Protein AF-A0A8H7W8Q5-F1 (afdb_monomer_lite)

Secondary structure (DSSP, 8-state):
----EEE----SSS-EEEE-TTS-EEEE----------PPPPPP------PPP---------------SEEEEEEEEPTT-TT--EEEEEHHHHHTT------TTSTTTT-SEEEEEEE-TTS-EEEEEEEE--HHHHHHHHHHHTTT-TTS-TT-SSEEEETT-HHHHHHHHHHHHHHH-TTS-HHHHHHHHHHHHHHTSTTTTHHHHHHHHHHHHTTEEEGGGGGGTS-TT-EEEEEETTTTEEEEEEEEEEEEEEETTEEEEEEEEEEEEE-SS-EEEEEEEE-

Organism: NCBI:txid108018

InterPro domains:
  IPR054289 UncB-like, DUF7025 [PF22942] (213-281)

pLDDT: mean 80.1, std 22.36, range [25.56, 98.44]

Radius of gyration: 23.93 Å; chains: 1; bounding box: 72×49×70 Å

Sequence (287 aa):
MSTTEINASQVQSRTRTVHDTSGLAVTAIQYDTILGGALRKPPASDDHLLQSPSLDAPEHTPDQIHPLEIKNLIEIPRDRGYTGEVRVLSIEGYRKRRRGRDDPNEPFKDFPIVVRRVLDHLGHLQDIRLEVQSEALRNVLKEIAGLQQDEINLNGDPIVIRTPFMPLYFIRTALSTKAALVDTPDRTKQEILLLLEFINSKAGLQNTIKEHDEHVANGKVTFNLLWTIFSPREVICSFNREAAVEECYIVQKMEYVSEQGSPKLRLTVLAAYHDGHSFGIIKGLFD

Structure (mmCIF, N/CA/C/O backbone):
data_AF-A0A8H7W8Q5-F1
#
_entry.id   AF-A0A8H7W8Q5-F1
#
loop_
_atom_site.group_PDB
_atom_site.id
_atom_site.type_symbol
_atom_site.label_atom_id
_atom_site.label_alt_id
_atom_site.label_comp_id
_atom_site.label_asym_id
_atom_site.label_entity_id
_atom_site.label_seq_id
_atom_site.pdbx_PDB_ins_code
_atom_site.Cartn_x
_atom_site.Cartn_y
_atom_site.Cartn_z
_atom_site.occupancy
_atom_site.B_iso_or_equiv
_atom_site.auth_seq_id
_atom_site.auth_comp_id
_atom_site.auth_asym_id
_atom_site.auth_atom_id
_atom_site.pdbx_PDB_model_num
ATOM 1 N N . MET A 1 1 ? 21.859 -8.479 11.102 1.00 34.97 1 MET A N 1
ATOM 2 C CA . MET A 1 1 ? 21.547 -8.394 9.661 1.00 34.97 1 MET A CA 1
ATOM 3 C C . MET A 1 1 ? 22.543 -7.424 9.054 1.00 34.97 1 MET A C 1
ATOM 5 O O . MET A 1 1 ? 22.646 -6.319 9.564 1.00 34.97 1 MET A O 1
ATOM 9 N N . SER A 1 2 ? 23.354 -7.876 8.096 1.00 29.59 2 SER A N 1
ATOM 10 C CA . SER A 1 2 ? 24.343 -7.034 7.412 1.00 29.59 2 SER A CA 1
ATOM 11 C C . SER A 1 2 ? 23.612 -6.204 6.360 1.00 29.59 2 SER A C 1
ATOM 13 O O . SER A 1 2 ? 22.957 -6.782 5.495 1.00 29.59 2 SER A O 1
ATOM 15 N N . THR A 1 3 ? 23.651 -4.878 6.463 1.00 33.69 3 THR A N 1
ATOM 16 C CA . THR A 1 3 ? 23.032 -3.978 5.483 1.00 33.69 3 THR A CA 1
ATOM 17 C C . THR A 1 3 ? 23.983 -3.842 4.297 1.00 33.69 3 THR A C 1
ATOM 19 O O . THR A 1 3 ? 25.042 -3.235 4.427 1.00 33.69 3 THR A O 1
ATOM 22 N N . THR A 1 4 ? 23.642 -4.436 3.155 1.00 39.56 4 THR A N 1
ATOM 23 C CA . THR A 1 4 ? 24.390 -4.239 1.906 1.00 39.56 4 THR A CA 1
ATOM 24 C C . THR A 1 4 ? 23.996 -2.886 1.312 1.00 39.56 4 THR A C 1
ATOM 26 O O . THR A 1 4 ? 22.850 -2.704 0.901 1.00 39.56 4 THR A O 1
ATOM 29 N N . GLU A 1 5 ? 24.921 -1.922 1.305 1.00 33.03 5 GLU A N 1
ATOM 30 C CA . GLU A 1 5 ? 24.743 -0.646 0.602 1.00 33.03 5 GLU A CA 1
ATOM 31 C C . GLU A 1 5 ? 25.050 -0.829 -0.891 1.00 33.03 5 GLU A C 1
ATOM 33 O O . GLU A 1 5 ? 26.127 -1.304 -1.252 1.00 33.03 5 GLU A O 1
ATOM 38 N N . ILE A 1 6 ? 24.114 -0.431 -1.755 1.00 41.47 6 ILE A N 1
ATOM 39 C CA . ILE A 1 6 ? 24.297 -0.395 -3.210 1.00 41.47 6 ILE A CA 1
ATOM 40 C C . ILE A 1 6 ? 24.572 1.063 -3.610 1.00 41.47 6 ILE A C 1
ATOM 42 O O . ILE A 1 6 ? 23.857 1.977 -3.195 1.00 41.47 6 ILE A O 1
ATOM 46 N N . ASN A 1 7 ? 25.644 1.295 -4.371 1.00 32.12 7 ASN A N 1
ATOM 47 C CA . ASN A 1 7 ? 26.121 2.631 -4.733 1.00 32.12 7 ASN A CA 1
ATOM 48 C C . ASN A 1 7 ? 25.514 3.068 -6.078 1.00 32.12 7 ASN A C 1
ATOM 50 O O . ASN A 1 7 ? 25.873 2.507 -7.112 1.00 32.12 7 ASN A O 1
ATOM 54 N N . ALA A 1 8 ? 24.619 4.063 -6.085 1.00 36.59 8 ALA A N 1
ATOM 55 C CA . ALA A 1 8 ? 24.067 4.622 -7.318 1.00 36.59 8 ALA A CA 1
ATOM 56 C C . ALA A 1 8 ? 24.734 5.974 -7.621 1.00 36.59 8 ALA A C 1
ATOM 58 O O . ALA A 1 8 ? 24.358 7.020 -7.099 1.00 36.59 8 ALA A O 1
ATOM 59 N N . SER A 1 9 ? 25.751 5.977 -8.485 1.00 28.75 9 SER A N 1
ATOM 60 C CA . SER A 1 9 ? 26.329 7.227 -8.988 1.00 28.75 9 SER A CA 1
ATOM 61 C C . SER A 1 9 ? 26.363 7.261 -10.515 1.00 28.75 9 SER A C 1
ATOM 63 O O . SER A 1 9 ? 27.164 6.566 -11.126 1.00 28.75 9 SER A O 1
ATOM 65 N N . GLN A 1 10 ? 25.489 8.081 -11.120 1.00 25.56 10 GLN A N 1
ATOM 66 C CA . GLN A 1 10 ? 25.829 9.230 -11.985 1.00 25.56 10 GLN A CA 1
ATOM 67 C C . GLN A 1 10 ? 24.596 9.853 -12.704 1.00 25.56 10 GLN A C 1
ATOM 69 O O . GLN A 1 10 ? 23.707 9.152 -13.173 1.00 25.56 10 GLN A O 1
ATOM 74 N N . VAL A 1 11 ? 24.685 11.186 -12.880 1.00 27.36 11 VAL A N 1
ATOM 75 C CA . VAL A 1 11 ? 24.089 12.087 -13.904 1.00 27.36 11 VAL A CA 1
ATOM 76 C C . VAL A 1 11 ? 22.855 12.950 -13.548 1.00 27.36 11 VAL A C 1
ATOM 78 O O . VAL A 1 11 ? 21.831 12.508 -13.042 1.00 27.36 11 VAL A O 1
ATOM 81 N N . GLN A 1 12 ? 23.017 14.246 -13.859 1.00 27.47 12 GLN A N 1
ATOM 82 C CA . GLN A 1 12 ? 22.030 15.329 -13.890 1.00 27.47 12 GLN A CA 1
ATOM 83 C C . GLN A 1 12 ? 20.992 15.139 -15.016 1.00 27.47 12 GLN A C 1
ATOM 85 O O . GLN A 1 12 ? 21.349 14.807 -16.140 1.00 27.47 12 GLN A O 1
ATOM 90 N N . SER A 1 13 ? 19.738 15.513 -14.726 1.00 26.62 13 SER A N 1
ATOM 91 C CA . SER A 1 13 ? 18.492 15.400 -15.523 1.00 26.62 13 SER A CA 1
ATOM 92 C C . SER A 1 13 ? 17.743 14.062 -15.364 1.00 26.62 13 SER A C 1
ATOM 94 O O . SER A 1 13 ? 18.355 13.002 -15.345 1.00 26.62 13 SER A O 1
ATOM 96 N N . ARG A 1 14 ? 16.420 14.165 -15.119 1.00 37.66 14 ARG A N 1
ATOM 97 C CA . ARG A 1 14 ? 15.497 13.263 -14.374 1.00 37.66 14 ARG A CA 1
ATOM 98 C C . ARG A 1 14 ? 15.396 11.809 -14.883 1.00 37.66 14 ARG A C 1
ATOM 100 O O . ARG A 1 14 ? 14.332 11.332 -15.255 1.00 37.66 14 ARG A O 1
ATOM 107 N N . THR A 1 15 ? 16.502 11.095 -14.816 1.00 39.84 15 THR A N 1
ATOM 108 C CA . THR A 1 15 ? 16.652 9.696 -15.211 1.00 39.84 15 THR A CA 1
ATOM 109 C C . THR A 1 15 ? 17.439 9.044 -14.082 1.00 39.84 15 THR A C 1
ATOM 111 O O . THR A 1 15 ? 18.525 9.518 -13.751 1.00 39.84 15 THR A O 1
ATOM 114 N N . ARG A 1 16 ? 16.871 8.049 -13.391 1.00 51.84 16 ARG A N 1
ATOM 115 C CA . ARG A 1 16 ? 17.501 7.438 -12.209 1.00 51.84 16 ARG A CA 1
ATOM 116 C C . ARG A 1 16 ? 18.095 6.090 -12.582 1.00 51.84 16 ARG A C 1
ATOM 118 O O . ARG A 1 16 ? 17.367 5.112 -12.687 1.00 51.84 16 ARG A O 1
ATOM 125 N N . THR A 1 17 ? 19.410 6.037 -12.747 1.00 44.34 17 THR A N 1
ATOM 126 C CA . THR A 1 17 ? 20.152 4.793 -12.987 1.00 44.34 17 THR A CA 1
ATOM 127 C C . THR A 1 17 ? 20.596 4.185 -11.657 1.00 44.34 17 THR A C 1
ATOM 129 O O . THR A 1 17 ? 21.302 4.835 -10.884 1.00 44.34 17 THR A O 1
ATOM 132 N N . VAL A 1 18 ? 20.200 2.942 -11.381 1.00 48.84 18 VAL A N 1
ATOM 133 C CA . VAL A 1 18 ? 20.675 2.142 -10.243 1.00 48.84 18 VAL A CA 1
ATOM 134 C C . VAL A 1 18 ? 21.616 1.063 -10.774 1.00 48.84 18 VAL A C 1
ATOM 136 O O . VAL A 1 18 ? 21.278 0.327 -11.701 1.00 48.84 18 VAL A O 1
ATOM 139 N N . HIS A 1 19 ? 22.810 0.980 -10.192 1.00 41.34 19 HIS A N 1
ATOM 140 C CA . HIS A 1 19 ? 23.807 -0.038 -10.513 1.00 41.34 19 HIS A CA 1
ATOM 141 C C . HIS A 1 19 ? 23.812 -1.100 -9.419 1.00 41.34 19 HIS A C 1
ATOM 143 O O . HIS A 1 19 ? 24.078 -0.765 -8.268 1.00 41.34 19 HIS A O 1
ATOM 149 N N . ASP A 1 20 ? 23.557 -2.363 -9.757 1.00 41.91 20 ASP A N 1
ATOM 150 C CA . ASP A 1 20 ? 23.825 -3.471 -8.835 1.00 41.91 20 ASP A CA 1
ATOM 151 C C . ASP A 1 20 ? 25.295 -3.931 -8.941 1.00 41.91 20 ASP A C 1
ATOM 153 O O . ASP A 1 20 ? 25.977 -3.741 -9.952 1.00 41.91 20 ASP A O 1
ATOM 157 N N . THR A 1 21 ? 25.782 -4.563 -7.876 1.00 36.34 21 THR A N 1
ATOM 158 C CA . THR A 1 21 ? 27.081 -5.236 -7.741 1.00 36.34 21 THR A CA 1
ATOM 159 C C . THR A 1 21 ? 27.368 -6.287 -8.825 1.00 36.34 21 THR A C 1
ATOM 161 O O . THR A 1 21 ? 28.534 -6.600 -9.061 1.00 36.34 21 THR A O 1
ATOM 164 N N . SER A 1 22 ? 26.344 -6.778 -9.531 1.00 34.97 22 SER A N 1
ATOM 165 C CA . SER A 1 22 ? 26.452 -7.657 -10.707 1.00 34.97 22 SER A CA 1
ATOM 166 C C . SER A 1 22 ? 26.785 -6.930 -12.025 1.00 34.97 22 SER A C 1
ATOM 168 O O . SER A 1 22 ? 27.057 -7.575 -13.036 1.00 34.97 22 SER A O 1
ATOM 170 N N . GLY A 1 23 ? 26.796 -5.592 -12.043 1.00 34.28 23 GLY A N 1
ATOM 171 C CA . GLY A 1 23 ? 27.106 -4.790 -13.229 1.00 34.28 23 GLY A CA 1
ATOM 172 C C . GLY A 1 23 ? 25.931 -4.564 -14.188 1.00 34.28 23 GLY A C 1
ATOM 173 O O . GLY A 1 23 ? 26.126 -3.904 -15.213 1.00 34.28 23 GLY A O 1
ATOM 174 N N . LEU A 1 24 ? 24.728 -5.045 -13.862 1.00 36.06 24 LEU A N 1
ATOM 175 C CA . LEU A 1 24 ? 23.489 -4.665 -14.543 1.00 36.06 24 LEU A CA 1
ATOM 176 C C . LEU A 1 24 ? 23.048 -3.273 -14.064 1.00 36.06 24 LEU A C 1
ATOM 178 O O . LEU A 1 24 ? 22.987 -2.993 -12.865 1.00 36.06 24 LEU A O 1
ATOM 182 N N . ALA A 1 25 ? 22.800 -2.375 -15.018 1.00 42.34 25 ALA A N 1
ATOM 183 C CA . ALA A 1 25 ? 22.268 -1.043 -14.759 1.00 42.34 25 ALA A CA 1
ATOM 184 C C . ALA A 1 25 ? 20.775 -1.047 -15.099 1.00 42.34 25 ALA A C 1
ATOM 186 O O . ALA A 1 25 ? 20.402 -1.343 -16.237 1.00 42.34 25 ALA A O 1
ATOM 187 N N . VAL A 1 26 ? 19.931 -0.730 -14.120 1.00 44.44 26 VAL A N 1
ATOM 188 C CA . VAL A 1 26 ? 18.491 -0.541 -14.325 1.00 44.44 26 VAL A CA 1
ATOM 189 C C . VAL A 1 26 ? 18.198 0.940 -14.164 1.00 44.44 26 VAL A C 1
ATOM 191 O O . VAL A 1 26 ? 18.502 1.523 -13.122 1.00 44.44 26 VAL A O 1
ATOM 194 N N . THR A 1 27 ? 17.620 1.556 -15.190 1.00 42.53 27 THR A N 1
ATOM 195 C CA . THR A 1 27 ? 17.297 2.980 -15.189 1.00 42.53 27 THR A CA 1
ATOM 196 C C . THR A 1 27 ? 15.788 3.162 -15.105 1.00 42.53 27 THR A C 1
ATOM 198 O O . THR A 1 27 ? 15.055 2.881 -16.050 1.00 42.53 27 THR A O 1
ATOM 201 N N . ALA A 1 28 ? 15.303 3.657 -13.968 1.00 41.72 28 ALA A N 1
ATOM 202 C CA . ALA A 1 28 ? 13.924 4.107 -13.840 1.00 41.72 28 ALA A CA 1
ATOM 203 C C . ALA A 1 28 ? 13.802 5.513 -14.451 1.00 41.72 28 ALA A C 1
ATOM 205 O O . ALA A 1 28 ? 14.495 6.452 -14.035 1.00 41.72 28 ALA A O 1
ATOM 206 N N . ILE A 1 29 ? 12.936 5.659 -15.455 1.00 35.84 29 ILE A N 1
ATOM 207 C CA . ILE A 1 29 ? 12.618 6.949 -16.069 1.00 35.84 29 ILE A CA 1
ATOM 208 C C . ILE A 1 29 ? 11.263 7.393 -15.527 1.00 35.84 29 ILE A C 1
ATOM 210 O O . ILE A 1 29 ? 10.228 6.855 -15.907 1.00 35.84 29 ILE A O 1
ATOM 214 N N . GLN A 1 30 ? 11.269 8.390 -14.643 1.00 35.69 30 GLN A N 1
ATOM 215 C CA . GLN A 1 30 ? 10.035 8.966 -14.121 1.00 35.69 30 GLN A CA 1
ATOM 216 C C . GLN A 1 30 ? 9.457 9.931 -15.165 1.00 35.69 30 GLN A C 1
ATOM 218 O O . GLN A 1 30 ? 9.992 11.022 -15.379 1.00 35.69 30 GLN A O 1
ATOM 223 N N . TYR A 1 31 ? 8.363 9.542 -15.816 1.00 31.27 31 TYR A N 1
ATOM 224 C CA . TYR A 1 31 ? 7.605 10.441 -16.685 1.00 31.27 31 TYR A CA 1
ATOM 225 C C . TYR A 1 31 ? 6.689 11.333 -15.836 1.00 31.27 31 TYR A C 1
ATOM 227 O O . TYR A 1 31 ? 5.922 10.836 -15.012 1.00 31.27 31 TYR A O 1
ATOM 235 N N . ASP A 1 32 ? 6.724 12.651 -16.056 1.00 29.02 32 ASP A N 1
ATOM 236 C CA . ASP A 1 32 ? 5.645 13.528 -15.595 1.00 29.02 32 ASP A CA 1
ATOM 237 C C . ASP A 1 32 ? 4.393 13.165 -16.405 1.00 29.02 32 ASP A C 1
ATOM 239 O O . ASP A 1 32 ? 4.307 13.425 -17.608 1.00 29.02 32 ASP A O 1
ATOM 243 N N . THR A 1 33 ? 3.434 12.500 -15.764 1.00 30.77 33 THR A N 1
ATOM 244 C CA . THR A 1 33 ? 2.188 12.079 -16.400 1.00 30.77 33 THR A CA 1
ATOM 245 C C . THR A 1 33 ? 1.400 13.300 -16.886 1.00 30.77 33 THR A C 1
ATOM 247 O O . THR A 1 33 ? 0.729 13.973 -16.104 1.00 30.77 33 THR A O 1
ATOM 250 N N . ILE A 1 34 ? 1.416 13.568 -18.194 1.00 30.75 34 ILE A N 1
ATOM 251 C CA . ILE A 1 34 ? 0.477 14.493 -18.841 1.00 30.75 34 ILE A CA 1
ATOM 252 C C . ILE A 1 34 ? -0.868 13.761 -18.985 1.00 30.75 34 ILE A C 1
ATOM 254 O O . ILE A 1 34 ? -1.209 13.230 -20.041 1.00 30.75 34 ILE A O 1
ATOM 258 N N . LEU A 1 35 ? -1.644 13.690 -17.900 1.00 35.09 35 LEU A N 1
ATOM 259 C CA . LEU A 1 35 ? -3.048 13.267 -17.948 1.00 35.09 35 LEU A CA 1
ATOM 260 C C . LEU A 1 35 ? -3.889 14.423 -18.506 1.00 35.09 35 LEU A C 1
ATOM 262 O O . LEU A 1 35 ? -4.392 15.265 -17.769 1.00 35.09 35 LEU A O 1
ATOM 266 N N . GLY A 1 36 ? -4.011 14.473 -19.832 1.00 32.16 36 GLY A N 1
ATOM 267 C CA . GLY A 1 36 ? -4.776 15.493 -20.555 1.00 32.16 36 GLY A CA 1
ATOM 268 C C . GLY A 1 36 ? -5.473 14.949 -21.803 1.00 32.16 36 GLY A C 1
ATOM 269 O O . GLY A 1 36 ? -5.480 15.608 -22.836 1.00 32.16 36 GLY A O 1
ATOM 270 N N . GLY A 1 37 ? -6.016 13.731 -21.744 1.00 29.86 37 GLY A N 1
ATOM 271 C CA . GLY A 1 37 ? -6.814 13.143 -22.823 1.00 29.86 37 GLY A CA 1
ATOM 272 C C . GLY A 1 37 ? -8.304 13.215 -22.505 1.00 29.86 37 GLY A C 1
ATOM 273 O O . GLY A 1 37 ? -8.825 12.351 -21.806 1.00 29.86 37 GLY A O 1
ATOM 274 N N . ALA A 1 38 ? -8.994 14.242 -23.003 1.00 32.28 38 ALA A N 1
ATOM 275 C CA . ALA A 1 38 ? -10.441 14.381 -22.870 1.00 32.28 38 ALA A CA 1
ATOM 276 C C . ALA A 1 38 ? -11.171 13.214 -23.565 1.00 32.28 38 ALA A C 1
ATOM 278 O O . ALA A 1 38 ? -11.171 13.102 -24.793 1.00 32.28 38 ALA A O 1
ATOM 279 N N . LEU A 1 39 ? -11.814 12.352 -22.773 1.00 35.34 39 LEU A N 1
ATOM 280 C CA . LEU A 1 39 ? -12.736 11.329 -23.262 1.00 35.34 39 LEU A CA 1
ATOM 281 C C . LEU A 1 39 ? -13.942 12.010 -23.924 1.00 35.34 39 LEU A C 1
ATOM 283 O O . LEU A 1 39 ? -14.689 12.756 -23.288 1.00 35.34 39 LEU A O 1
ATOM 287 N N . ARG A 1 40 ? -14.121 11.767 -25.228 1.00 34.66 40 ARG A N 1
ATOM 288 C CA . ARG A 1 40 ? -15.279 12.240 -25.994 1.00 34.66 40 ARG A CA 1
ATOM 289 C C . ARG A 1 40 ? -16.558 11.609 -25.444 1.00 34.66 40 ARG A C 1
ATOM 291 O O . ARG A 1 40 ? -16.692 10.390 -25.397 1.00 34.66 40 ARG A O 1
ATOM 298 N N . LYS A 1 41 ? -17.499 12.475 -25.071 1.00 37.84 41 LYS A N 1
ATOM 299 C CA . LYS A 1 41 ? -18.858 12.138 -24.640 1.00 37.84 41 LYS A CA 1
ATOM 300 C C . LYS A 1 41 ? -19.603 11.429 -25.790 1.00 37.84 41 LYS A C 1
ATOM 302 O O . LYS A 1 41 ? -19.628 11.986 -26.891 1.00 37.84 41 LYS A O 1
ATOM 307 N N . PRO A 1 42 ? -20.189 10.238 -25.587 1.00 44.16 42 PRO A N 1
ATOM 308 C CA . PRO A 1 42 ? -21.040 9.615 -26.597 1.00 44.16 42 PRO A CA 1
ATOM 309 C C . PRO A 1 42 ? -22.364 10.393 -26.758 1.00 44.16 42 PRO A C 1
ATOM 311 O O . PRO A 1 42 ? -22.797 11.062 -25.813 1.00 44.16 42 PRO A O 1
ATOM 314 N N . PRO A 1 43 ? -22.991 10.346 -27.949 1.00 45.16 43 PRO A N 1
ATOM 315 C CA . PRO A 1 43 ? -24.238 11.051 -28.224 1.00 45.16 43 PRO A CA 1
ATOM 316 C C . PRO A 1 43 ? -25.415 10.444 -27.452 1.00 45.16 43 PRO A C 1
ATOM 318 O O . PRO A 1 43 ? -25.507 9.229 -27.273 1.00 45.16 43 PRO A O 1
ATOM 321 N N . ALA A 1 44 ? -26.303 11.330 -27.001 1.00 47.47 44 ALA A N 1
ATOM 322 C CA . ALA A 1 44 ? -27.549 10.996 -26.326 1.00 47.47 44 ALA A CA 1
ATOM 323 C C . ALA A 1 44 ? -28.444 10.142 -27.237 1.00 47.47 44 ALA A C 1
ATOM 325 O O . ALA A 1 44 ? -28.595 10.451 -28.419 1.00 47.47 44 ALA A O 1
ATOM 326 N N . SER A 1 45 ? -29.009 9.073 -26.679 1.00 51.38 45 SER A N 1
ATOM 327 C CA . SER A 1 45 ? -30.059 8.270 -27.309 1.00 51.38 45 SER A CA 1
ATOM 328 C C . SER A 1 45 ? -31.360 8.443 -26.530 1.00 51.38 45 SER A C 1
ATOM 330 O O . SER A 1 45 ? -31.345 8.540 -25.304 1.00 51.38 45 SER A O 1
ATOM 332 N N . ASP A 1 46 ? -32.433 8.551 -27.311 1.00 52.38 46 ASP A N 1
ATOM 333 C CA . ASP A 1 46 ? -33.768 9.027 -26.964 1.00 52.38 46 ASP A CA 1
ATOM 334 C C . ASP A 1 46 ? -34.571 8.146 -26.002 1.00 52.38 46 ASP A C 1
ATOM 336 O O . ASP A 1 46 ? -34.388 6.932 -25.883 1.00 52.38 46 ASP A O 1
ATOM 340 N N . ASP A 1 47 ? -35.519 8.843 -25.377 1.00 53.62 47 ASP A N 1
ATOM 341 C CA . ASP A 1 47 ? -36.519 8.423 -24.409 1.00 53.62 47 ASP A CA 1
ATOM 342 C C . ASP A 1 47 ? -37.373 7.222 -24.841 1.00 53.62 47 ASP A C 1
ATOM 344 O O . ASP A 1 47 ? -38.092 7.255 -25.841 1.00 53.62 47 ASP A O 1
ATOM 348 N N . HIS A 1 48 ? -37.426 6.212 -23.970 1.00 54.75 48 HIS A N 1
ATOM 349 C CA . HIS A 1 48 ? -38.537 5.268 -23.908 1.00 54.75 48 HIS A CA 1
ATOM 350 C C . HIS A 1 48 ? -39.199 5.319 -22.525 1.00 54.75 48 HIS A C 1
ATOM 352 O O . HIS A 1 48 ? -38.673 4.826 -21.529 1.00 54.75 48 HIS A O 1
ATOM 358 N N . LEU A 1 49 ? -40.396 5.913 -22.504 1.00 63.12 49 LEU A N 1
ATOM 359 C CA . LEU A 1 49 ? -41.381 5.871 -21.425 1.00 63.12 49 LEU A CA 1
ATOM 360 C C . LEU A 1 49 ? -41.777 4.421 -21.111 1.00 63.12 49 LEU A C 1
ATOM 362 O O . LEU A 1 49 ? -42.477 3.788 -21.903 1.00 63.12 49 LEU A O 1
ATOM 366 N N . LEU A 1 50 ? -41.399 3.924 -19.932 1.00 51.88 50 LEU A N 1
ATOM 367 C CA . LEU A 1 50 ? -42.009 2.743 -19.323 1.00 51.88 50 LEU A CA 1
ATOM 368 C C . LEU A 1 50 ? -42.358 3.002 -17.855 1.00 51.88 50 LEU A C 1
ATOM 370 O O . LEU A 1 50 ? -41.668 3.706 -17.125 1.00 51.88 50 LEU A O 1
ATOM 374 N N . GLN A 1 51 ? -43.514 2.452 -17.500 1.00 51.00 51 GLN A N 1
ATOM 375 C CA . GLN A 1 51 ? -44.331 2.715 -16.324 1.00 51.00 51 GLN A CA 1
ATOM 376 C C . GLN A 1 51 ? -43.674 2.282 -15.009 1.00 51.00 51 GLN A C 1
ATOM 378 O O . GLN A 1 51 ? -43.050 1.227 -14.918 1.00 51.00 51 GLN A O 1
ATOM 383 N N . SER A 1 52 ? -43.888 3.101 -13.982 1.00 51.56 52 SER A N 1
ATOM 384 C CA . SER A 1 52 ? -43.369 2.963 -12.623 1.00 51.56 52 SER A CA 1
ATOM 385 C C . SER A 1 52 ? -44.046 1.820 -11.847 1.00 51.56 52 SER A C 1
ATOM 387 O O . SER A 1 52 ? -45.264 1.867 -11.661 1.00 51.56 52 SER A O 1
ATOM 389 N N . PRO A 1 53 ? -43.299 0.847 -11.298 1.00 55.09 53 PRO A N 1
ATOM 390 C CA . PRO A 1 53 ? -43.756 0.079 -10.152 1.00 55.09 53 PRO A CA 1
ATOM 391 C C . PRO A 1 53 ? -43.485 0.883 -8.873 1.00 55.09 53 PRO A C 1
ATOM 393 O O . PRO A 1 53 ? -42.402 1.439 -8.691 1.00 55.09 53 PRO A O 1
ATOM 396 N N . SER A 1 54 ? -44.479 0.961 -7.991 1.00 59.47 54 SER A N 1
ATOM 397 C CA . SER A 1 54 ? -44.362 1.554 -6.659 1.00 59.47 54 SER A CA 1
ATOM 398 C C . SER A 1 54 ? -43.353 0.760 -5.821 1.00 59.47 54 SER A C 1
ATOM 400 O O . SER A 1 54 ? -43.698 -0.277 -5.257 1.00 59.47 54 SER A O 1
ATOM 402 N N . LEU A 1 55 ? -42.102 1.225 -5.783 1.00 59.66 55 LEU A N 1
ATOM 403 C CA . LEU A 1 55 ? -41.117 0.799 -4.797 1.00 59.66 55 LEU A CA 1
ATOM 404 C C . LEU A 1 55 ? -41.381 1.562 -3.501 1.00 59.66 55 LEU A C 1
ATOM 406 O O . LEU A 1 55 ? -41.270 2.789 -3.471 1.00 59.66 55 LEU A O 1
ATOM 410 N N . ASP A 1 56 ? -41.693 0.822 -2.442 1.00 63.09 56 ASP A N 1
ATOM 411 C CA . ASP A 1 56 ? -41.569 1.294 -1.070 1.00 63.09 56 ASP A CA 1
ATOM 412 C C . ASP A 1 56 ? -40.138 1.812 -0.882 1.00 63.09 56 ASP A C 1
ATOM 414 O O . ASP A 1 56 ? -39.168 1.049 -0.913 1.00 63.09 56 ASP A O 1
ATOM 418 N N . ALA A 1 57 ? -39.998 3.136 -0.796 1.00 57.00 57 ALA A N 1
ATOM 419 C CA . ALA A 1 57 ? -38.713 3.776 -0.586 1.00 57.00 57 ALA A CA 1
ATOM 420 C C . ALA A 1 57 ? -38.153 3.273 0.753 1.00 57.00 57 ALA A C 1
ATOM 422 O O . ALA A 1 57 ? -38.861 3.367 1.760 1.00 57.00 57 ALA A O 1
ATOM 423 N N . PRO A 1 58 ? -36.926 2.722 0.788 1.00 61.97 58 PRO A N 1
ATOM 424 C CA . PRO A 1 58 ? -36.329 2.282 2.037 1.00 61.97 58 PRO A CA 1
ATOM 425 C C . PRO A 1 58 ? -36.307 3.471 2.997 1.00 61.97 58 PRO A C 1
ATOM 427 O O . PRO A 1 58 ? -35.809 4.542 2.644 1.00 61.97 58 PRO A O 1
ATOM 430 N N . GLU A 1 59 ? -36.902 3.289 4.180 1.00 51.44 59 GLU A N 1
ATOM 431 C CA . GLU A 1 59 ? -36.858 4.264 5.267 1.00 51.44 59 GLU A CA 1
ATOM 432 C C . GLU A 1 59 ? -35.410 4.717 5.444 1.00 51.44 59 GLU A C 1
ATOM 434 O O . GLU A 1 59 ? -34.525 3.931 5.786 1.00 51.44 59 GLU A O 1
ATOM 439 N N . HIS A 1 60 ? -35.168 5.990 5.140 1.00 49.72 60 HIS A N 1
ATOM 440 C CA . HIS A 1 60 ? -33.870 6.620 5.275 1.00 49.72 60 HIS A CA 1
ATOM 441 C C . HIS A 1 60 ? -33.587 6.716 6.776 1.00 49.72 60 HIS A C 1
ATOM 443 O O . HIS A 1 60 ? -34.019 7.653 7.449 1.00 49.72 60 HIS A O 1
ATOM 449 N N . THR A 1 61 ? -32.948 5.685 7.331 1.00 58.38 61 THR A N 1
ATOM 450 C CA . THR A 1 61 ? -32.466 5.714 8.708 1.00 58.38 61 THR A CA 1
ATOM 451 C C . THR A 1 61 ? -31.569 6.939 8.851 1.00 58.38 61 THR A C 1
ATOM 453 O O . THR A 1 61 ? -30.658 7.091 8.035 1.00 58.38 61 THR A O 1
ATOM 456 N N . PRO A 1 62 ? -31.832 7.822 9.830 1.00 57.34 62 PRO A N 1
ATOM 457 C CA . PRO A 1 62 ? -31.080 9.058 9.998 1.00 57.34 62 PRO A CA 1
ATOM 458 C C . PRO A 1 62 ? -29.590 8.737 10.066 1.00 57.34 62 PRO A C 1
ATOM 460 O O . PRO A 1 62 ? -29.217 7.836 10.821 1.00 57.34 62 PRO A O 1
ATOM 463 N N . ASP A 1 63 ? -28.789 9.454 9.267 1.00 62.91 63 ASP A N 1
ATOM 464 C CA . ASP A 1 63 ? -27.335 9.312 9.152 1.00 62.91 63 ASP A CA 1
ATOM 465 C C . ASP A 1 63 ? -26.718 9.059 10.529 1.00 62.91 63 ASP A C 1
ATOM 467 O O . ASP A 1 63 ? -26.547 9.974 11.343 1.00 62.91 63 ASP A O 1
ATOM 471 N N . GLN A 1 64 ? -26.412 7.795 10.823 1.00 70.75 64 GLN A N 1
ATOM 472 C CA . GLN A 1 64 ? -25.669 7.468 12.024 1.00 70.75 64 GLN A CA 1
ATOM 473 C C . GLN A 1 64 ? -24.292 8.091 11.836 1.00 70.75 64 GLN A C 1
ATOM 475 O O . GLN A 1 64 ? -23.545 7.735 10.926 1.00 70.75 64 GLN A O 1
ATOM 480 N N . ILE A 1 65 ? -23.984 9.093 12.659 1.00 79.88 65 ILE A N 1
ATOM 481 C CA . ILE A 1 65 ? -22.712 9.803 12.589 1.00 79.88 65 ILE A CA 1
ATOM 482 C C . ILE A 1 65 ? -21.623 8.824 13.023 1.00 79.88 65 ILE A C 1
ATOM 484 O O . ILE A 1 65 ? -21.325 8.669 14.207 1.00 79.88 65 ILE A O 1
ATOM 488 N N . HIS A 1 66 ? -21.038 8.151 12.042 1.00 83.50 66 HIS A N 1
ATOM 489 C CA . HIS A 1 66 ? -19.925 7.247 12.245 1.00 83.50 66 HIS A CA 1
ATOM 490 C C . HIS A 1 66 ? -18.712 8.018 12.798 1.00 83.50 66 HIS A C 1
ATOM 492 O O . HIS A 1 66 ? -18.411 9.125 12.319 1.00 83.50 66 HIS A O 1
ATOM 498 N N . PRO A 1 67 ? -17.980 7.466 13.777 1.00 92.06 67 PRO A N 1
ATOM 499 C CA . PRO A 1 67 ? -16.803 8.112 14.346 1.00 92.06 67 PRO A CA 1
ATOM 500 C C . PRO A 1 67 ? -15.705 8.332 13.291 1.00 92.06 67 PRO A C 1
ATOM 502 O O . PRO A 1 67 ? -15.424 7.466 12.467 1.00 92.06 67 PRO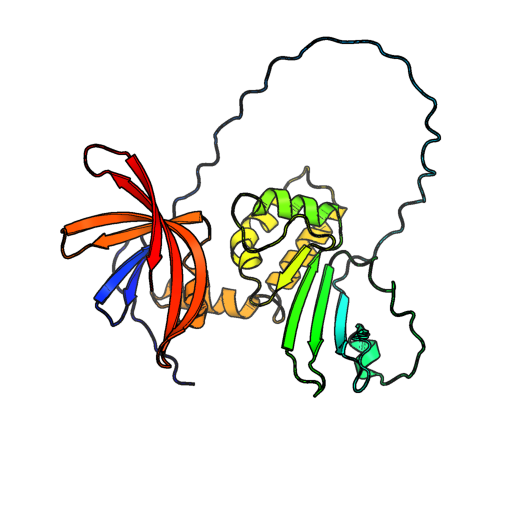 A O 1
ATOM 505 N N . LEU A 1 68 ? -15.064 9.503 13.325 1.00 94.25 68 LEU A N 1
ATOM 506 C CA . LEU A 1 68 ? -13.916 9.857 12.477 1.00 94.25 68 LEU A CA 1
ATOM 507 C C . LEU A 1 68 ? -12.608 9.527 13.192 1.00 94.25 68 LEU A C 1
ATOM 509 O O . LEU A 1 68 ? -11.841 10.413 13.560 1.00 94.25 68 LEU A O 1
ATOM 513 N N . GLU A 1 69 ? -12.364 8.242 13.418 1.00 95.69 69 GLU A N 1
ATOM 514 C CA . GLU A 1 69 ? -11.106 7.774 13.996 1.00 95.69 69 GLU A CA 1
ATOM 515 C C . GLU A 1 69 ? -10.657 6.455 13.367 1.00 95.69 69 GLU A C 1
ATOM 517 O O . GLU A 1 69 ? -11.458 5.692 12.822 1.00 95.69 69 GLU A O 1
ATOM 522 N N . ILE A 1 70 ? -9.357 6.175 13.470 1.00 95.94 70 ILE A N 1
ATOM 523 C CA . ILE A 1 70 ? -8.785 4.892 13.064 1.00 95.94 70 ILE A CA 1
ATOM 524 C C . ILE A 1 70 ? -8.845 3.930 14.237 1.00 95.94 70 ILE A C 1
ATOM 526 O O . ILE A 1 70 ? -8.180 4.126 15.264 1.00 95.94 70 ILE A O 1
ATOM 530 N N . LYS A 1 71 ? -9.577 2.830 14.068 1.00 95.62 71 LYS A N 1
ATOM 531 C CA . LYS A 1 71 ? -9.690 1.832 15.125 1.00 95.62 71 LYS A CA 1
ATOM 532 C C . LYS A 1 71 ? -8.565 0.815 15.053 1.00 95.62 71 LYS A C 1
ATOM 534 O O . LYS A 1 71 ? -8.344 0.176 14.033 1.00 95.62 71 LYS A O 1
ATOM 539 N N . ASN A 1 72 ? -7.860 0.624 16.163 1.00 95.06 72 ASN A N 1
ATOM 540 C CA . ASN A 1 72 ? -6.799 -0.370 16.252 1.00 95.06 72 ASN A CA 1
ATOM 541 C C . ASN A 1 72 ? -7.303 -1.652 16.921 1.00 95.06 72 ASN A C 1
ATOM 543 O O . ASN A 1 72 ? -7.730 -1.631 18.080 1.00 95.06 72 ASN A O 1
ATOM 547 N N . LEU A 1 73 ? -7.189 -2.768 16.206 1.00 94.06 73 LEU A N 1
ATOM 548 C CA . LEU A 1 73 ? -7.651 -4.083 16.627 1.00 94.06 73 LEU A CA 1
ATOM 549 C C . LEU A 1 73 ? -6.500 -5.085 16.733 1.00 94.06 73 LEU A C 1
ATOM 551 O O . LEU A 1 73 ? -5.467 -4.965 16.068 1.00 94.06 73 LEU A O 1
ATOM 555 N N . ILE A 1 74 ? -6.707 -6.088 17.576 1.00 92.94 74 ILE A N 1
ATOM 556 C CA . ILE A 1 74 ? -5.867 -7.269 17.727 1.00 92.94 74 ILE A CA 1
ATOM 557 C C . ILE A 1 74 ? -6.742 -8.484 17.446 1.00 92.94 74 ILE A C 1
ATOM 559 O O . ILE A 1 74 ? -7.791 -8.666 18.062 1.00 92.94 74 ILE A O 1
ATOM 563 N N . GLU A 1 75 ? -6.290 -9.300 16.509 1.00 93.06 75 GLU A N 1
ATOM 564 C CA . GLU A 1 75 ? -6.895 -10.560 16.125 1.00 93.06 75 GLU A CA 1
ATOM 565 C C . GLU A 1 75 ? -6.065 -11.705 16.707 1.00 93.06 75 GLU A C 1
ATOM 567 O O . GLU A 1 75 ? -4.857 -11.771 16.483 1.00 93.06 75 GLU A O 1
ATOM 572 N N . ILE A 1 76 ? -6.703 -12.575 17.489 1.00 91.44 76 ILE A N 1
ATOM 573 C CA . ILE A 1 76 ? -6.051 -13.686 18.186 1.00 91.44 76 ILE A CA 1
ATOM 574 C C . ILE A 1 76 ? -6.780 -14.980 17.818 1.00 91.44 76 ILE A C 1
ATOM 576 O O . ILE A 1 76 ? -7.982 -15.085 18.100 1.00 91.44 76 ILE A O 1
ATOM 580 N N . PRO A 1 77 ? -6.101 -15.976 17.229 1.00 89.12 77 PRO A N 1
ATOM 581 C CA . PRO A 1 77 ? -6.686 -17.291 17.021 1.00 89.12 77 PRO A CA 1
ATOM 582 C C . PRO A 1 77 ? -6.991 -17.918 18.383 1.00 89.12 77 PRO A C 1
ATOM 584 O O . PRO A 1 77 ? -6.176 -17.860 19.307 1.00 89.12 77 PRO A O 1
ATOM 587 N N . ARG A 1 78 ? -8.186 -18.494 18.552 1.00 84.31 78 ARG A N 1
ATOM 588 C CA . ARG A 1 78 ? -8.502 -19.209 19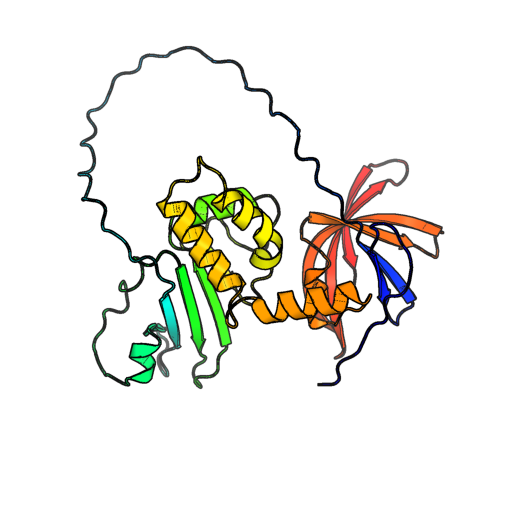.789 1.00 84.31 78 ARG A CA 1
ATOM 589 C C . ARG A 1 78 ? -7.690 -20.492 19.851 1.00 84.31 78 ARG A C 1
ATOM 591 O O . ARG A 1 78 ? -7.792 -21.367 18.996 1.00 84.31 78 ARG A O 1
ATOM 598 N N . ASP A 1 79 ? -6.903 -20.592 20.908 1.00 71.12 79 ASP A N 1
ATOM 599 C CA . ASP A 1 79 ? -6.029 -21.723 21.144 1.00 71.12 79 ASP A CA 1
ATOM 600 C C . ASP A 1 79 ? -6.864 -22.973 21.494 1.00 71.12 79 ASP A C 1
ATOM 602 O O . ASP A 1 79 ? -7.651 -22.950 22.444 1.00 71.12 79 ASP A O 1
ATOM 606 N N . ARG A 1 80 ? -6.632 -24.076 20.760 1.00 56.00 80 ARG A N 1
ATOM 607 C CA . ARG A 1 80 ? -7.020 -25.477 21.076 1.00 56.00 80 ARG A CA 1
ATOM 608 C C . ARG A 1 80 ? -8.368 -26.042 20.594 1.00 56.00 80 ARG A C 1
ATOM 610 O O . ARG A 1 80 ? -8.776 -27.090 21.093 1.00 56.00 80 ARG A O 1
ATOM 617 N N . GLY A 1 81 ? -9.025 -25.458 19.593 1.00 62.06 81 GLY A N 1
ATOM 618 C CA . GLY A 1 81 ? -10.181 -26.087 18.931 1.00 62.06 81 GLY A CA 1
ATOM 619 C C . GLY A 1 81 ? -10.009 -26.193 17.416 1.00 62.06 81 GLY A C 1
ATOM 620 O O . GLY A 1 81 ? -9.501 -25.269 16.793 1.00 62.06 81 GLY A O 1
ATOM 621 N N . TYR A 1 82 ? -10.499 -27.275 16.801 1.00 59.12 82 TYR A N 1
ATOM 622 C CA . TYR A 1 82 ? -10.599 -27.435 15.335 1.00 59.12 82 TYR A CA 1
ATOM 623 C C . TYR A 1 82 ? -11.506 -26.391 14.650 1.00 59.12 82 TYR A C 1
ATOM 625 O O . TYR A 1 82 ? -11.703 -26.443 13.441 1.00 59.12 82 TYR A O 1
ATOM 633 N N . THR A 1 83 ? -12.100 -25.464 15.403 1.00 73.31 83 THR A N 1
ATOM 634 C CA . THR A 1 83 ? -13.173 -24.591 14.924 1.00 73.31 83 THR A CA 1
ATOM 635 C C . THR A 1 83 ? -12.684 -23.357 14.168 1.00 73.31 83 THR A C 1
ATOM 637 O O . THR A 1 83 ? -13.508 -22.667 13.579 1.00 73.31 83 THR A O 1
ATOM 640 N N . GLY A 1 84 ? -11.376 -23.060 14.161 1.00 78.38 84 GLY A N 1
ATOM 641 C CA . GLY A 1 84 ? -10.842 -21.879 13.468 1.00 78.38 84 GLY A CA 1
ATOM 642 C C . GLY A 1 84 ? -11.392 -20.552 14.006 1.00 78.38 84 GLY A C 1
ATOM 643 O O . GLY A 1 84 ? -11.356 -19.543 13.310 1.00 78.38 84 GLY A O 1
ATOM 644 N N . GLU A 1 85 ? -11.934 -20.545 15.229 1.00 85.81 85 GLU A N 1
ATOM 645 C CA . GLU A 1 85 ? -12.532 -19.351 15.814 1.00 85.81 85 GLU A CA 1
ATOM 646 C C . GLU A 1 85 ? -11.475 -18.289 16.111 1.00 85.81 85 GLU A C 1
ATOM 648 O O . GLU A 1 85 ? -10.447 -18.537 16.747 1.00 85.81 85 GLU A O 1
ATOM 653 N N . VAL A 1 86 ? -11.786 -17.065 15.711 1.00 88.00 86 VAL A N 1
ATOM 654 C CA . VAL A 1 86 ? -10.925 -15.904 15.872 1.00 88.00 86 VAL A CA 1
ATOM 655 C C . VAL A 1 86 ? -11.551 -14.952 16.884 1.00 88.00 86 VAL A C 1
ATOM 657 O O . VAL A 1 86 ? -12.754 -14.697 16.864 1.00 88.00 86 VAL A O 1
ATOM 660 N N . ARG A 1 87 ? -10.739 -14.414 17.798 1.00 87.88 87 ARG A N 1
ATOM 661 C CA . ARG A 1 87 ? -11.158 -13.369 18.734 1.00 87.88 87 ARG A CA 1
ATOM 662 C C . ARG A 1 87 ? -10.576 -12.031 18.300 1.00 87.88 87 ARG A C 1
ATOM 664 O O . ARG A 1 87 ? -9.361 -11.876 18.252 1.00 87.88 87 ARG A O 1
ATOM 671 N N . VAL A 1 88 ? -11.447 -11.056 18.070 1.00 88.56 88 VAL A N 1
ATOM 672 C CA . VAL A 1 88 ? -11.063 -9.680 17.743 1.00 88.56 88 VAL A CA 1
ATOM 673 C C . VAL A 1 88 ? -11.274 -8.804 18.972 1.00 88.56 88 VAL A C 1
ATOM 675 O O . VAL A 1 88 ? -12.311 -8.878 19.625 1.00 88.56 88 VAL A O 1
ATOM 678 N N . LEU A 1 89 ? -10.275 -8.001 19.324 1.00 88.06 89 LEU A N 1
ATOM 679 C CA . LEU A 1 89 ? -10.303 -7.090 20.467 1.00 88.06 89 LEU A CA 1
ATOM 680 C C . LEU A 1 89 ? -9.792 -5.719 20.043 1.00 88.06 89 LEU A C 1
ATOM 682 O O . LEU A 1 89 ? -8.872 -5.632 19.235 1.00 88.06 89 LEU A O 1
ATOM 686 N N . SER A 1 90 ? -10.300 -4.644 20.643 1.00 88.12 90 SER A N 1
ATOM 687 C CA . SER A 1 90 ? -9.571 -3.375 20.591 1.00 88.12 90 SER A CA 1
ATOM 688 C C . SER A 1 90 ? -8.241 -3.497 21.340 1.00 88.12 90 SER A C 1
ATOM 690 O O . SER A 1 90 ? -8.106 -4.314 22.260 1.00 88.12 90 SER A O 1
ATOM 692 N N . ILE A 1 91 ? -7.254 -2.663 21.000 1.00 86.12 91 ILE A N 1
ATOM 693 C CA . ILE A 1 91 ? -5.989 -2.608 21.756 1.00 86.12 91 ILE A CA 1
ATOM 694 C C . ILE A 1 91 ? -6.246 -2.355 23.247 1.00 86.12 91 ILE A C 1
ATOM 696 O O . ILE A 1 91 ? -5.598 -2.963 24.105 1.00 86.12 91 ILE A O 1
ATOM 700 N N . GLU A 1 92 ? -7.196 -1.482 23.584 1.00 83.62 92 GLU A N 1
ATOM 701 C CA . GLU A 1 92 ? -7.539 -1.178 24.973 1.00 83.62 92 GLU A CA 1
ATOM 702 C C . GLU A 1 92 ? -8.146 -2.398 25.674 1.00 83.62 92 GLU A C 1
ATOM 704 O O . GLU A 1 92 ? -7.798 -2.683 26.824 1.00 83.62 92 GLU A O 1
ATOM 709 N N . GLY A 1 93 ? -9.025 -3.132 24.983 1.00 78.31 93 GLY A N 1
ATOM 710 C CA . GLY A 1 93 ? -9.635 -4.364 25.479 1.00 78.31 93 GLY A CA 1
ATOM 711 C C . GLY A 1 93 ? -8.593 -5.451 25.732 1.00 78.31 93 GLY A C 1
ATOM 712 O O . GLY A 1 93 ? -8.588 -6.068 26.800 1.00 78.31 93 GLY A O 1
ATOM 713 N N . TYR A 1 94 ? -7.644 -5.609 24.805 1.00 77.50 94 TYR A N 1
ATOM 714 C CA . TYR A 1 94 ? -6.515 -6.526 24.951 1.00 77.50 94 TYR A CA 1
ATOM 715 C C . TYR A 1 94 ? -5.651 -6.185 26.174 1.00 77.50 94 TYR A C 1
ATOM 717 O O . TYR A 1 94 ? -5.368 -7.053 27.002 1.00 77.50 94 TYR A O 1
ATOM 725 N N . ARG A 1 95 ? -5.299 -4.903 26.359 1.00 81.12 95 ARG A N 1
ATOM 726 C CA . ARG A 1 95 ? -4.492 -4.443 27.506 1.00 81.12 95 ARG A CA 1
ATOM 727 C C . ARG A 1 95 ? -5.191 -4.646 28.849 1.00 81.12 95 ARG A C 1
ATOM 729 O O . ARG A 1 95 ? -4.539 -4.993 29.830 1.00 81.12 95 ARG A O 1
ATOM 736 N N . LYS A 1 96 ? -6.510 -4.445 28.915 1.00 78.19 96 LYS A N 1
ATOM 737 C CA . LYS A 1 96 ? -7.271 -4.481 30.177 1.00 78.19 96 LYS A CA 1
ATOM 738 C C . LYS A 1 96 ? -7.562 -5.895 30.705 1.00 78.19 96 LYS A C 1
ATOM 740 O O . LYS A 1 96 ? -8.136 -5.996 31.786 1.00 78.19 96 LYS A O 1
ATOM 745 N N . ARG A 1 97 ? -7.198 -6.976 29.990 1.00 65.56 97 ARG A N 1
ATOM 746 C CA . ARG A 1 97 ? -7.456 -8.397 30.354 1.00 65.56 97 ARG A CA 1
ATOM 747 C C . ARG A 1 97 ? -8.895 -8.693 30.822 1.00 65.56 97 ARG A C 1
ATOM 749 O O . ARG A 1 97 ? -9.139 -9.704 31.484 1.00 65.56 97 ARG A O 1
ATOM 756 N N . ARG A 1 98 ? -9.871 -7.833 30.514 1.00 57.03 98 ARG A N 1
ATOM 757 C CA . ARG A 1 98 ? -11.244 -8.004 30.996 1.00 57.03 98 ARG A CA 1
ATOM 758 C C . ARG A 1 98 ? -11.901 -9.148 30.229 1.00 57.03 98 ARG A C 1
ATOM 760 O O . ARG A 1 98 ? -11.925 -9.164 29.002 1.00 57.03 98 ARG A O 1
ATOM 767 N N . ARG A 1 99 ? -12.458 -10.109 30.970 1.00 57.78 99 ARG A N 1
ATOM 768 C CA . ARG A 1 99 ? -13.323 -11.184 30.455 1.00 57.78 99 ARG A CA 1
ATOM 769 C C . ARG A 1 99 ? -14.744 -10.652 30.203 1.00 57.78 99 ARG A C 1
ATOM 771 O O . ARG A 1 99 ? -15.711 -11.218 30.694 1.00 57.78 99 ARG A O 1
ATOM 778 N N . GLY A 1 100 ? -14.850 -9.515 29.515 1.00 55.53 100 GLY A N 1
ATOM 779 C CA . GLY A 1 100 ? -16.126 -9.009 29.019 1.00 55.53 100 GLY A CA 1
ATOM 780 C C . GLY A 1 100 ? -16.554 -9.825 27.804 1.00 55.53 100 GLY A C 1
ATOM 781 O O . GLY A 1 100 ? -15.720 -10.163 26.962 1.00 55.53 100 GLY A O 1
ATOM 782 N N . ARG A 1 101 ? -17.834 -10.192 27.757 1.00 53.34 101 ARG A N 1
ATOM 783 C CA . ARG A 1 101 ? -18.477 -10.864 26.626 1.00 53.34 101 ARG A CA 1
ATOM 784 C C . ARG A 1 101 ? -18.827 -9.795 25.588 1.00 53.34 101 ARG A C 1
ATOM 786 O O . ARG A 1 101 ? -19.992 -9.464 25.430 1.00 53.34 101 ARG A O 1
ATOM 793 N N . ASP A 1 102 ? -17.806 -9.199 24.980 1.00 56.06 102 ASP A N 1
ATOM 794 C CA . ASP A 1 102 ? -18.014 -8.314 23.835 1.00 56.06 102 ASP A CA 1
ATOM 795 C C . ASP A 1 102 ? -18.506 -9.183 22.672 1.00 56.06 102 ASP A C 1
ATOM 797 O O . ASP A 1 102 ? -17.967 -10.274 22.444 1.00 56.06 102 ASP A O 1
ATOM 801 N N . ASP A 1 103 ? -19.568 -8.740 22.002 1.00 58.69 103 ASP A N 1
ATOM 802 C CA . ASP A 1 103 ? -20.118 -9.422 20.835 1.00 58.69 103 ASP A CA 1
ATOM 803 C C . ASP A 1 103 ? -19.027 -9.500 19.750 1.00 58.69 103 ASP A C 1
ATOM 805 O O . ASP A 1 103 ? -18.515 -8.460 19.324 1.00 58.69 103 ASP A O 1
ATOM 809 N N . PRO A 1 104 ? -18.595 -10.706 19.340 1.00 58.06 104 PRO A N 1
ATOM 810 C CA . PRO A 1 104 ? -17.498 -10.862 18.394 1.00 58.06 104 PRO A CA 1
ATOM 811 C C . PRO A 1 104 ? -17.826 -10.354 16.983 1.00 58.06 104 PRO A C 1
ATOM 813 O O . PRO A 1 104 ? -16.892 -10.179 16.201 1.00 58.06 104 PRO A O 1
ATOM 816 N N . ASN A 1 105 ? -19.101 -10.127 16.644 1.00 55.28 105 ASN A N 1
ATOM 817 C CA . ASN A 1 105 ? -19.512 -10.019 15.245 1.00 55.28 105 ASN A CA 1
ATOM 818 C C . ASN A 1 105 ? -19.701 -8.602 14.689 1.00 55.28 105 ASN A C 1
ATOM 820 O O . ASN A 1 105 ? -19.867 -8.484 13.476 1.00 55.28 105 ASN A O 1
ATOM 824 N N . GLU A 1 106 ? -19.638 -7.526 15.484 1.00 64.94 106 GLU A N 1
ATOM 825 C CA . GLU A 1 106 ? -20.032 -6.210 14.940 1.00 64.94 106 GLU A CA 1
ATOM 826 C C . GLU A 1 106 ? -19.465 -4.893 15.508 1.00 64.94 106 GLU A C 1
ATOM 828 O O . GLU A 1 106 ? -19.744 -3.859 14.903 1.00 64.94 106 GLU A O 1
ATOM 833 N N . PRO A 1 107 ? -18.621 -4.823 16.557 1.00 70.56 107 PRO A N 1
ATOM 834 C CA . PRO A 1 107 ? -18.368 -3.546 17.239 1.00 70.56 107 PRO A CA 1
ATOM 835 C C . PRO A 1 107 ? -17.496 -2.537 16.469 1.00 70.56 107 PRO A C 1
ATOM 837 O O . PRO A 1 107 ? -17.150 -1.494 17.024 1.00 70.56 107 PRO A O 1
ATOM 840 N N . PHE A 1 108 ? -17.088 -2.836 15.230 1.00 85.44 108 PHE A N 1
ATOM 841 C CA . PHE A 1 108 ? -16.131 -2.006 14.494 1.00 85.44 108 PHE A CA 1
ATOM 842 C C . PHE A 1 108 ? -16.524 -1.659 13.054 1.00 85.44 108 PHE A C 1
ATOM 844 O O . PHE A 1 108 ? -15.738 -0.985 12.388 1.00 85.44 108 PHE A O 1
ATOM 851 N N . LYS A 1 109 ? -17.715 -2.060 12.582 1.00 86.50 109 LYS A N 1
ATOM 852 C CA . LYS A 1 109 ? -18.189 -1.722 11.224 1.00 86.50 109 LYS A CA 1
ATOM 853 C C . LYS A 1 109 ? -18.366 -0.214 11.021 1.00 86.50 109 LYS A C 1
ATOM 855 O O . LYS A 1 109 ? -18.191 0.281 9.916 1.00 86.50 109 LYS A O 1
ATOM 860 N N . ASP A 1 110 ? -18.616 0.511 12.109 1.00 90.88 110 ASP A N 1
ATOM 861 C CA . ASP A 1 110 ? -18.849 1.955 12.090 1.00 90.88 110 ASP A CA 1
ATOM 862 C C . ASP A 1 110 ? -17.582 2.794 11.884 1.00 90.88 110 ASP A C 1
ATOM 864 O O . ASP A 1 110 ? -17.673 4.004 11.701 1.00 90.88 110 ASP A O 1
ATOM 868 N N . PHE A 1 111 ? -16.385 2.204 11.947 1.00 94.94 111 PHE A N 1
ATOM 869 C CA . PHE A 1 111 ? -15.148 2.961 11.750 1.00 94.94 111 PHE A CA 1
ATOM 870 C C . PHE A 1 111 ? -14.772 2.983 10.268 1.00 94.94 111 PHE A C 1
ATOM 872 O O . PHE A 1 111 ? -14.658 1.917 9.664 1.00 94.94 111 PHE A O 1
ATOM 879 N N . PRO A 1 112 ? -14.465 4.148 9.671 1.00 96.12 112 PRO A N 1
ATOM 880 C CA . PRO A 1 112 ? -14.108 4.215 8.254 1.00 96.12 112 PRO A CA 1
ATOM 881 C C . PRO A 1 112 ? -12.832 3.421 7.941 1.00 96.12 112 PRO A C 1
ATOM 883 O O . PRO A 1 112 ? -12.696 2.882 6.839 1.00 96.12 112 PRO A O 1
ATOM 886 N N . ILE A 1 113 ? -11.912 3.333 8.912 1.00 97.38 113 ILE A N 1
ATOM 887 C CA . ILE A 1 113 ? -10.613 2.670 8.793 1.00 97.38 113 ILE A CA 1
ATOM 888 C C . ILE A 1 113 ? -10.320 1.860 10.062 1.00 97.38 113 ILE A C 1
ATOM 890 O O . ILE A 1 113 ? -10.423 2.362 11.186 1.00 97.38 113 ILE A O 1
ATOM 894 N N . VAL A 1 114 ? -9.873 0.621 9.874 1.00 96.75 114 VAL A N 1
ATOM 895 C CA . VAL A 1 114 ? -9.421 -0.285 10.933 1.00 96.75 114 VAL A CA 1
ATOM 896 C C . VAL A 1 114 ? -7.988 -0.735 10.656 1.00 96.75 114 VAL A C 1
ATOM 898 O O . VAL A 1 114 ? -7.650 -1.145 9.553 1.00 96.75 114 VAL A O 1
ATOM 901 N N . VAL A 1 115 ? -7.131 -0.707 11.676 1.00 97.19 115 VAL A N 1
ATOM 902 C CA . VAL A 1 115 ? -5.792 -1.311 11.646 1.00 97.19 115 VAL A CA 1
ATOM 903 C C . VAL A 1 115 ? -5.815 -2.565 12.502 1.00 97.19 115 VAL A C 1
ATOM 905 O O . VAL A 1 115 ? -5.886 -2.490 13.731 1.00 97.19 115 VAL A O 1
ATOM 908 N N . ARG A 1 116 ? -5.720 -3.725 11.864 1.00 96.25 116 ARG A N 1
ATOM 909 C CA . ARG A 1 116 ? -5.801 -5.031 12.508 1.00 96.25 116 ARG A CA 1
ATOM 910 C C . ARG A 1 116 ? -4.427 -5.682 12.604 1.00 96.25 116 ARG A C 1
ATOM 912 O O . ARG A 1 116 ? -3.752 -5.877 11.599 1.00 96.25 116 ARG A O 1
ATOM 919 N N . ARG A 1 117 ? -4.021 -6.047 13.820 1.00 96.88 117 ARG A N 1
ATOM 920 C CA . ARG A 1 117 ? -2.798 -6.814 14.102 1.00 96.88 117 ARG A CA 1
ATOM 921 C C . ARG A 1 117 ? -3.171 -8.266 14.346 1.00 96.88 117 ARG A C 1
ATOM 923 O O . ARG A 1 117 ? -3.871 -8.546 15.314 1.00 96.88 117 ARG A O 1
ATOM 930 N N . VAL A 1 118 ? -2.722 -9.165 13.484 1.00 95.56 118 VAL A N 1
ATOM 931 C CA . VAL A 1 118 ? -2.997 -10.599 13.592 1.00 95.56 118 VAL A CA 1
ATOM 932 C C . VAL A 1 118 ? -1.862 -11.250 14.359 1.00 95.56 118 VAL A C 1
ATOM 934 O O . VAL A 1 118 ? -0.701 -11.131 13.963 1.00 95.56 118 VAL A O 1
ATOM 937 N N . LEU A 1 119 ? -2.193 -11.896 15.470 1.00 95.19 119 LEU A N 1
ATOM 938 C CA . LEU A 1 119 ? -1.250 -12.674 16.261 1.00 95.19 119 LEU A CA 1
ATOM 939 C C . LEU A 1 119 ? -1.357 -14.157 15.894 1.00 95.19 119 LEU A C 1
ATOM 941 O O . LEU A 1 119 ? -2.428 -14.625 15.521 1.00 95.19 119 LEU A O 1
ATOM 945 N N . ASP A 1 120 ? -0.266 -14.903 16.022 1.00 93.69 120 ASP A N 1
ATOM 946 C CA . ASP A 1 120 ? -0.300 -16.362 15.984 1.00 93.69 120 ASP A CA 1
ATOM 947 C C . ASP A 1 120 ? -0.807 -16.943 17.325 1.00 93.69 120 ASP A C 1
ATOM 949 O O . ASP A 1 120 ? -1.131 -16.223 18.274 1.00 93.69 120 ASP A O 1
ATOM 953 N N . HIS A 1 121 ? -0.883 -18.272 17.414 1.00 89.94 121 HIS A N 1
ATOM 954 C CA . HIS A 1 121 ? -1.297 -18.986 18.629 1.00 89.94 121 HIS A CA 1
ATOM 955 C C . HIS A 1 121 ? -0.322 -18.807 19.809 1.00 89.94 121 HIS A C 1
ATOM 957 O O . HIS A 1 121 ? -0.709 -18.970 20.963 1.00 89.94 121 HIS A O 1
ATOM 963 N N . LEU A 1 122 ? 0.932 -18.430 19.540 1.00 91.12 122 LEU A N 1
ATOM 964 C CA . LEU A 1 122 ? 1.942 -18.114 20.553 1.00 91.12 122 LEU A CA 1
ATOM 965 C C . LEU A 1 122 ? 1.892 -16.635 20.979 1.00 91.12 122 LEU A C 1
ATOM 967 O O . LEU A 1 122 ? 2.601 -16.232 21.900 1.00 91.12 122 LEU A O 1
ATOM 971 N N . GLY A 1 123 ? 1.041 -15.826 20.340 1.00 90.56 123 GLY A N 1
ATOM 972 C CA . GLY A 1 123 ? 0.919 -14.393 20.580 1.00 90.56 123 GLY A CA 1
ATOM 973 C C . GLY A 1 123 ? 1.956 -13.542 19.842 1.00 90.56 123 GLY A C 1
ATOM 974 O O . GLY A 1 123 ? 2.068 -12.349 20.136 1.00 90.56 123 GLY A O 1
ATOM 975 N N . HIS A 1 124 ? 2.715 -14.106 18.901 1.00 94.88 124 HIS A N 1
ATOM 976 C CA . HIS A 1 124 ? 3.624 -13.341 18.052 1.00 94.88 124 HIS A CA 1
ATOM 977 C C . HIS A 1 124 ? 2.860 -12.633 16.939 1.00 94.88 124 HIS A C 1
ATOM 979 O O . HIS A 1 124 ? 1.893 -13.158 16.398 1.00 94.88 124 HIS A O 1
ATOM 985 N N . LEU A 1 125 ? 3.314 -11.439 16.565 1.00 95.44 125 LEU A N 1
ATOM 986 C CA . LEU A 1 125 ? 2.727 -10.697 15.456 1.00 95.44 125 LEU A CA 1
ATOM 987 C C . LEU A 1 125 ? 3.018 -11.406 14.128 1.00 95.44 125 LEU A C 1
ATOM 989 O O . LEU A 1 125 ? 4.173 -11.508 13.724 1.00 95.44 125 LEU A O 1
ATOM 993 N N . GLN A 1 126 ? 1.964 -11.852 13.452 1.00 96.00 126 GLN A N 1
ATOM 994 C CA . GLN A 1 126 ? 2.041 -12.537 12.166 1.00 96.00 126 GLN A CA 1
ATOM 995 C C . GLN A 1 126 ? 1.806 -11.585 10.989 1.00 96.00 126 GLN A C 1
ATOM 997 O O . GLN A 1 126 ? 2.475 -11.696 9.966 1.00 96.00 126 GLN A O 1
ATOM 1002 N N . ASP A 1 127 ? 0.840 -10.672 11.113 1.00 96.00 127 ASP A N 1
ATOM 1003 C CA . ASP A 1 127 ? 0.404 -9.804 10.013 1.00 96.00 127 ASP A CA 1
ATOM 1004 C C . ASP A 1 127 ? -0.148 -8.476 10.558 1.00 96.00 127 ASP A C 1
ATOM 1006 O O . ASP A 1 127 ? -0.678 -8.413 11.673 1.00 96.00 127 ASP A O 1
ATOM 1010 N N . ILE A 1 128 ? -0.055 -7.410 9.764 1.00 96.88 128 ILE A N 1
ATOM 1011 C CA . ILE A 1 128 ? -0.758 -6.150 10.015 1.00 96.88 128 ILE A CA 1
ATOM 1012 C C . ILE A 1 128 ? -1.535 -5.784 8.753 1.00 96.88 128 ILE A C 1
ATOM 1014 O O . ILE A 1 128 ? -0.982 -5.673 7.658 1.00 96.88 128 ILE A O 1
ATOM 1018 N N . ARG A 1 129 ? -2.833 -5.551 8.931 1.00 97.12 129 ARG A N 1
ATOM 1019 C CA . ARG A 1 129 ? -3.773 -5.225 7.861 1.00 97.12 129 ARG A CA 1
ATOM 1020 C C . ARG A 1 129 ? -4.404 -3.870 8.120 1.00 97.12 129 ARG A C 1
ATOM 1022 O O . ARG A 1 129 ? -4.804 -3.573 9.243 1.00 97.12 129 ARG A O 1
ATOM 1029 N N . LEU A 1 130 ? -4.513 -3.072 7.074 1.00 98.12 130 LEU A N 1
ATOM 1030 C CA . LEU A 1 130 ? -5.357 -1.895 7.027 1.00 98.12 130 LEU A CA 1
ATOM 1031 C C . LEU A 1 130 ? -6.644 -2.272 6.293 1.00 98.12 130 LEU A C 1
ATOM 1033 O O . LEU A 1 130 ? -6.595 -2.727 5.153 1.00 98.12 130 LEU A O 1
ATOM 1037 N N . GLU A 1 131 ? -7.779 -2.093 6.949 1.00 97.50 131 GLU A N 1
ATOM 1038 C CA . GLU A 1 131 ? -9.112 -2.366 6.424 1.00 97.50 131 GLU A CA 1
ATOM 1039 C C . GLU A 1 131 ? -9.828 -1.032 6.212 1.00 97.50 131 GLU A C 1
ATOM 1041 O O . GLU A 1 131 ? -10.040 -0.270 7.157 1.00 97.50 131 GLU A O 1
ATOM 1046 N N . VAL A 1 132 ? -10.184 -0.739 4.965 1.00 97.62 132 VAL A N 1
ATOM 1047 C CA . VAL A 1 132 ? -10.950 0.451 4.589 1.00 97.62 132 VAL A CA 1
ATOM 1048 C C . VAL A 1 132 ? -12.403 0.034 4.409 1.00 97.62 132 VAL A C 1
ATOM 1050 O O . VAL A 1 132 ? -12.730 -0.684 3.461 1.00 97.62 132 VAL A O 1
ATOM 1053 N N . GLN A 1 133 ? -13.253 0.455 5.346 1.00 96.12 133 GLN A N 1
ATOM 1054 C CA . GLN A 1 133 ? -14.658 0.047 5.438 1.00 96.12 133 GLN A CA 1
ATOM 1055 C C . GLN A 1 133 ? -15.594 1.070 4.783 1.00 96.12 133 GLN A C 1
ATOM 1057 O O . GLN A 1 133 ? -16.534 0.680 4.093 1.00 96.12 133 GLN A O 1
ATOM 1062 N N . SER A 1 134 ? -15.305 2.372 4.936 1.00 96.00 134 SER A N 1
ATOM 1063 C CA . SER A 1 134 ? -16.130 3.444 4.358 1.00 96.00 134 SER A CA 1
ATOM 1064 C C . SER A 1 134 ? -16.289 3.267 2.850 1.00 96.00 134 SER A C 1
ATOM 1066 O O . SER A 1 134 ? -15.304 3.230 2.111 1.00 96.00 134 SER A O 1
ATOM 1068 N N . GLU A 1 135 ? -17.533 3.182 2.382 1.00 96.31 135 GLU A N 1
ATOM 1069 C CA . GLU A 1 135 ? -17.847 3.065 0.959 1.00 96.31 135 GLU A CA 1
ATOM 1070 C C . GLU A 1 135 ? -17.299 4.255 0.161 1.00 96.31 135 GLU A C 1
ATOM 1072 O O . GLU A 1 135 ? -16.671 4.065 -0.882 1.00 96.31 135 GLU A O 1
ATOM 1077 N N . ALA A 1 136 ? -17.451 5.476 0.681 1.00 96.62 136 ALA A N 1
ATOM 1078 C CA . ALA A 1 136 ? -16.947 6.680 0.031 1.00 96.62 136 ALA A CA 1
ATOM 1079 C C . ALA A 1 136 ? -15.420 6.634 -0.130 1.00 96.62 136 ALA A C 1
ATOM 1081 O O . ALA A 1 136 ? -14.900 6.889 -1.219 1.00 96.62 136 ALA A O 1
ATOM 1082 N N . LEU A 1 137 ? -14.694 6.240 0.922 1.00 97.31 137 LEU A N 1
ATOM 1083 C CA . LEU A 1 137 ? -13.238 6.112 0.863 1.00 97.31 137 LEU A CA 1
ATOM 1084 C C . LEU A 1 137 ? -12.798 4.946 -0.039 1.00 97.31 137 LEU A C 1
ATOM 1086 O O . LEU A 1 137 ? -11.830 5.082 -0.787 1.00 97.31 137 LEU A O 1
ATOM 1090 N N . ARG A 1 138 ? -13.525 3.820 -0.041 1.00 97.50 138 ARG A N 1
ATOM 1091 C CA . ARG A 1 138 ? -13.284 2.707 -0.975 1.00 97.50 138 ARG A CA 1
ATOM 1092 C C . ARG A 1 138 ? -13.455 3.143 -2.430 1.00 97.50 138 ARG A C 1
ATOM 1094 O O . ARG A 1 138 ? -12.638 2.771 -3.269 1.00 97.50 138 ARG A O 1
ATOM 1101 N N . ASN A 1 139 ? -14.467 3.953 -2.733 1.00 97.06 139 ASN A N 1
ATOM 1102 C CA . ASN A 1 139 ? -14.691 4.490 -4.076 1.00 97.06 139 ASN A CA 1
ATOM 1103 C C . ASN A 1 139 ? -13.561 5.433 -4.507 1.00 97.06 139 ASN A C 1
ATOM 1105 O O . ASN A 1 139 ? -13.085 5.328 -5.635 1.00 97.06 139 ASN A O 1
ATOM 1109 N N . VAL A 1 140 ? -13.051 6.265 -3.593 1.00 97.12 140 VAL A N 1
ATOM 1110 C CA . VAL A 1 140 ? -11.852 7.083 -3.843 1.00 97.12 140 VAL A CA 1
ATOM 1111 C C . VAL A 1 140 ? -10.628 6.210 -4.138 1.00 97.12 140 VAL A C 1
ATOM 1113 O O . VAL A 1 140 ? -9.887 6.484 -5.081 1.00 97.12 140 VAL A O 1
ATOM 1116 N N . LEU A 1 141 ? -10.416 5.132 -3.377 1.00 96.75 141 LEU A N 1
ATOM 1117 C CA . LEU A 1 141 ? -9.312 4.204 -3.638 1.00 96.75 141 LEU A CA 1
ATOM 1118 C C . LEU A 1 141 ? -9.458 3.494 -4.987 1.00 96.75 141 LEU A C 1
ATOM 1120 O O . LEU A 1 141 ? -8.465 3.349 -5.690 1.00 96.75 141 LEU A O 1
ATOM 1124 N N . LYS A 1 142 ? -10.671 3.093 -5.382 1.00 96.19 142 LYS A N 1
ATOM 1125 C CA . LYS A 1 142 ? -10.938 2.522 -6.714 1.00 96.19 142 LYS A CA 1
ATOM 1126 C C . LYS A 1 142 ? -10.621 3.514 -7.831 1.00 96.19 142 LYS A C 1
ATOM 1128 O O . LYS A 1 142 ? -9.983 3.130 -8.805 1.00 96.19 142 LYS A O 1
ATOM 1133 N N . GLU A 1 143 ? -11.034 4.771 -7.678 1.00 95.12 143 GLU A N 1
ATOM 1134 C CA . GLU A 1 143 ? -10.773 5.841 -8.648 1.00 95.12 143 GLU A CA 1
ATOM 1135 C C . GLU A 1 143 ? -9.267 6.063 -8.845 1.00 95.12 143 GLU A C 1
ATOM 1137 O O . GLU A 1 143 ? -8.793 6.128 -9.977 1.00 95.12 143 GLU A O 1
ATOM 1142 N N . ILE A 1 144 ? -8.509 6.135 -7.748 1.00 94.44 144 ILE A N 1
ATOM 1143 C CA . ILE A 1 144 ? -7.078 6.450 -7.789 1.00 94.44 144 ILE A CA 1
ATOM 1144 C C . ILE A 1 144 ? -6.233 5.223 -8.168 1.00 94.44 144 ILE A C 1
ATOM 1146 O O . ILE A 1 144 ? -5.331 5.322 -8.996 1.00 94.44 144 ILE A O 1
ATOM 1150 N N . ALA A 1 145 ? -6.500 4.063 -7.562 1.00 91.69 145 ALA A N 1
ATOM 1151 C CA . ALA A 1 145 ? -5.655 2.873 -7.679 1.00 91.69 145 ALA A CA 1
ATOM 1152 C C . ALA A 1 145 ? -6.108 1.885 -8.766 1.00 91.69 145 ALA A C 1
ATOM 1154 O O . ALA A 1 145 ? -5.319 1.024 -9.160 1.00 91.69 145 ALA A O 1
ATOM 1155 N N . GLY A 1 146 ? -7.345 1.995 -9.271 1.00 81.81 146 GLY A N 1
ATOM 1156 C CA . GLY A 1 146 ? -7.956 1.020 -10.188 1.00 81.81 146 GLY A CA 1
ATOM 1157 C C . GLY A 1 146 ? -7.197 0.806 -11.497 1.00 81.81 146 GLY A C 1
ATOM 1158 O O . GLY A 1 146 ? -7.338 -0.234 -12.136 1.00 81.81 146 GLY A O 1
ATOM 1159 N N . LEU A 1 147 ? -6.342 1.757 -11.876 1.00 71.38 147 LEU A N 1
ATOM 1160 C CA . LEU A 1 147 ? -5.486 1.658 -13.053 1.00 71.38 147 LEU A CA 1
ATOM 1161 C C . LEU A 1 147 ? -4.021 1.377 -12.739 1.00 71.38 147 LEU A C 1
ATOM 1163 O O . LEU A 1 147 ? -3.229 1.405 -13.673 1.00 71.38 147 LEU A O 1
ATOM 1167 N N . GLN A 1 148 ? -3.634 1.125 -11.492 1.00 75.69 148 GLN A N 1
ATOM 1168 C CA . GLN A 1 148 ? -2.219 1.015 -11.126 1.00 75.69 148 GLN A CA 1
ATOM 1169 C C . GLN A 1 148 ? -1.894 -0.235 -10.308 1.00 75.69 148 GLN A C 1
ATOM 1171 O O . GLN A 1 148 ? -0.773 -0.715 -10.391 1.00 75.69 148 GLN A O 1
ATOM 1176 N N . GLN A 1 149 ? -2.839 -0.794 -9.550 1.00 77.62 149 GLN A N 1
ATOM 1177 C CA . GLN A 1 149 ? -2.512 -1.736 -8.475 1.00 77.62 149 GLN A CA 1
ATOM 1178 C C . GLN A 1 149 ? -3.304 -3.047 -8.598 1.00 77.62 149 GLN A C 1
ATOM 1180 O O . GLN A 1 149 ? -4.436 -3.130 -8.129 1.00 77.62 149 GLN A O 1
ATOM 1185 N N . ASP A 1 150 ? -2.693 -4.090 -9.169 1.00 82.81 150 ASP A N 1
ATOM 1186 C CA . ASP A 1 150 ? -3.289 -5.443 -9.213 1.00 82.81 150 ASP A CA 1
ATOM 1187 C C . ASP A 1 150 ? -3.122 -6.201 -7.879 1.00 82.81 150 ASP A C 1
ATOM 1189 O O . ASP A 1 150 ? -3.729 -7.247 -7.656 1.00 82.81 150 ASP A O 1
ATOM 1193 N N . GLU A 1 151 ? -2.296 -5.674 -6.970 1.00 84.00 151 GLU A N 1
ATOM 1194 C CA . GLU A 1 151 ? -1.964 -6.295 -5.682 1.00 84.00 151 GLU A CA 1
ATOM 1195 C C . GLU A 1 151 ? -3.068 -6.132 -4.624 1.00 84.00 151 GLU A C 1
ATOM 1197 O O . GLU A 1 151 ? -3.106 -6.889 -3.652 1.00 84.00 151 GLU A O 1
ATOM 1202 N N . ILE A 1 152 ? -3.985 -5.172 -4.804 1.00 91.12 152 ILE A N 1
ATOM 1203 C CA . ILE A 1 152 ? -5.124 -4.960 -3.903 1.00 91.12 152 ILE A CA 1
ATOM 1204 C C . ILE A 1 152 ? -6.411 -5.407 -4.583 1.00 91.12 152 ILE A C 1
ATOM 1206 O O . ILE A 1 152 ? -6.762 -4.936 -5.662 1.00 91.12 152 ILE A O 1
ATOM 1210 N N . ASN A 1 153 ? -7.203 -6.214 -3.875 1.00 94.31 153 ASN A N 1
ATOM 1211 C CA . ASN A 1 153 ? -8.600 -6.410 -4.239 1.00 94.31 153 ASN A CA 1
ATOM 1212 C C . ASN A 1 153 ? -9.425 -5.157 -3.895 1.00 94.31 153 ASN A C 1
ATOM 1214 O O . ASN A 1 153 ? -10.000 -5.048 -2.810 1.00 94.31 153 ASN A O 1
ATOM 1218 N N . LEU A 1 154 ? -9.492 -4.211 -4.833 1.00 95.38 154 LEU A N 1
ATOM 1219 C CA . LEU A 1 154 ? -10.253 -2.967 -4.681 1.00 95.38 154 LEU A CA 1
ATOM 1220 C C . LEU A 1 154 ? -11.773 -3.192 -4.635 1.00 95.38 154 LEU A C 1
ATOM 1222 O O . LEU A 1 154 ? -12.509 -2.308 -4.209 1.00 95.38 154 LEU A O 1
ATOM 1226 N N . ASN A 1 155 ? -12.253 -4.372 -5.035 1.00 95.25 155 ASN A N 1
ATOM 1227 C CA . ASN A 1 155 ? -13.667 -4.745 -4.961 1.00 95.25 155 ASN A CA 1
ATOM 1228 C C . ASN A 1 155 ? -14.045 -5.394 -3.621 1.00 95.25 155 ASN A C 1
ATOM 1230 O O . ASN A 1 155 ? -15.196 -5.782 -3.439 1.00 95.25 155 ASN A O 1
ATOM 1234 N N . GLY A 1 156 ? -13.092 -5.516 -2.691 1.00 94.50 156 GLY A N 1
ATOM 1235 C CA . GLY A 1 156 ? -13.334 -6.057 -1.359 1.00 94.50 156 GLY A CA 1
ATOM 1236 C C . GLY A 1 156 ? -14.271 -5.193 -0.510 1.00 94.50 156 GLY A C 1
ATOM 1237 O O . GLY A 1 156 ? -14.306 -3.961 -0.614 1.00 94.50 156 GLY A O 1
ATOM 1238 N N . ASP A 1 157 ? -15.004 -5.863 0.375 1.00 94.69 157 ASP A N 1
ATOM 1239 C CA . ASP A 1 157 ? -15.762 -5.246 1.459 1.00 94.69 157 ASP A CA 1
ATOM 1240 C C . ASP A 1 157 ? -15.396 -5.915 2.793 1.00 94.69 157 ASP A C 1
ATOM 1242 O O . ASP A 1 157 ? -15.917 -6.993 3.094 1.00 94.69 157 ASP A O 1
ATOM 1246 N N . PRO A 1 158 ? -14.443 -5.354 3.563 1.00 96.12 158 PRO A N 1
ATOM 1247 C CA . PRO A 1 158 ? -13.674 -4.127 3.303 1.00 96.12 158 PRO A CA 1
ATOM 1248 C C . PRO A 1 158 ? -12.555 -4.292 2.254 1.00 96.12 158 PRO A C 1
ATOM 1250 O O . PRO A 1 158 ? -12.173 -5.408 1.894 1.00 96.12 158 PRO A O 1
ATOM 1253 N N . ILE A 1 159 ? -11.962 -3.176 1.801 1.00 97.12 159 ILE A N 1
ATOM 1254 C CA . ILE A 1 159 ? -10.679 -3.222 1.071 1.00 97.12 159 ILE A CA 1
ATOM 1255 C C . ILE A 1 159 ? -9.568 -3.479 2.091 1.00 97.12 159 ILE A C 1
ATOM 1257 O O . ILE A 1 159 ? -9.413 -2.714 3.042 1.00 97.12 159 ILE A O 1
ATOM 1261 N N . VAL A 1 160 ? -8.778 -4.534 1.880 1.00 97.00 160 VAL A N 1
ATOM 1262 C CA . VAL A 1 160 ? -7.706 -4.951 2.797 1.00 97.00 160 VAL A CA 1
ATOM 1263 C C . VAL A 1 160 ? -6.340 -4.710 2.164 1.00 97.00 160 VAL A C 1
ATOM 1265 O O . VAL A 1 160 ? -6.029 -5.275 1.117 1.00 97.00 160 VAL A O 1
ATOM 1268 N N . ILE A 1 161 ? -5.499 -3.921 2.832 1.00 97.06 161 ILE A N 1
ATOM 1269 C CA . ILE A 1 161 ? -4.122 -3.624 2.424 1.00 97.06 161 ILE A CA 1
ATOM 1270 C C . ILE A 1 161 ? -3.179 -4.157 3.499 1.00 97.06 161 ILE A C 1
ATOM 1272 O O . ILE A 1 161 ? -3.298 -3.804 4.671 1.00 97.06 161 ILE A O 1
ATOM 1276 N N . ARG A 1 162 ? -2.241 -5.025 3.123 1.00 96.12 162 ARG A N 1
ATOM 1277 C CA . ARG A 1 162 ? -1.304 -5.659 4.064 1.00 96.12 162 ARG A CA 1
ATOM 1278 C C . ARG A 1 162 ? 0.019 -4.907 4.123 1.00 96.12 162 ARG A C 1
ATOM 1280 O O . ARG A 1 162 ? 0.384 -4.227 3.164 1.00 96.12 162 ARG A O 1
ATOM 1287 N N . THR A 1 163 ? 0.759 -5.048 5.221 1.00 94.75 163 THR A N 1
ATOM 1288 C CA . THR A 1 163 ? 2.148 -4.569 5.293 1.00 94.75 163 THR A CA 1
ATOM 1289 C C . THR A 1 163 ? 3.006 -5.178 4.176 1.00 94.75 163 THR A C 1
ATOM 1291 O O . THR A 1 163 ? 2.851 -6.366 3.896 1.00 94.75 163 THR A O 1
ATOM 1294 N N . PRO A 1 164 ? 3.913 -4.402 3.551 1.00 94.69 164 PRO A N 1
ATOM 1295 C CA . PRO A 1 164 ? 4.370 -3.071 3.959 1.00 94.69 164 PRO A CA 1
ATOM 1296 C C . PRO A 1 164 ? 3.548 -1.916 3.357 1.00 94.69 164 PRO A C 1
ATOM 1298 O O . PRO A 1 164 ? 4.085 -0.842 3.143 1.00 94.69 164 PRO A O 1
ATOM 1301 N N . PHE A 1 165 ? 2.259 -2.115 3.066 1.00 96.12 165 PHE A N 1
ATOM 1302 C CA . PHE A 1 165 ? 1.335 -1.105 2.535 1.00 96.12 165 PHE A CA 1
ATOM 1303 C C . PHE A 1 165 ? 1.826 -0.423 1.248 1.00 96.12 165 PHE A C 1
ATOM 1305 O O . PHE A 1 165 ? 1.524 0.750 1.018 1.00 96.12 165 PHE A O 1
ATOM 1312 N N . MET A 1 166 ? 2.553 -1.160 0.397 1.00 94.75 166 MET A N 1
ATOM 1313 C CA . MET A 1 166 ? 3.175 -0.628 -0.827 1.00 94.75 166 MET A CA 1
ATOM 1314 C C . MET A 1 166 ? 2.229 0.218 -1.684 1.00 94.75 166 MET A C 1
ATOM 1316 O O . MET A 1 166 ? 2.608 1.322 -2.070 1.00 94.75 166 MET A O 1
ATOM 1320 N N . PRO A 1 167 ? 0.975 -0.201 -1.926 1.00 95.00 167 PRO A N 1
ATOM 1321 C CA . PRO A 1 167 ? 0.090 0.562 -2.796 1.00 95.00 167 PRO A CA 1
ATOM 1322 C C . PRO A 1 167 ? -0.202 1.969 -2.268 1.00 95.00 167 PRO A C 1
ATOM 1324 O O . PRO A 1 167 ? -0.290 2.915 -3.047 1.00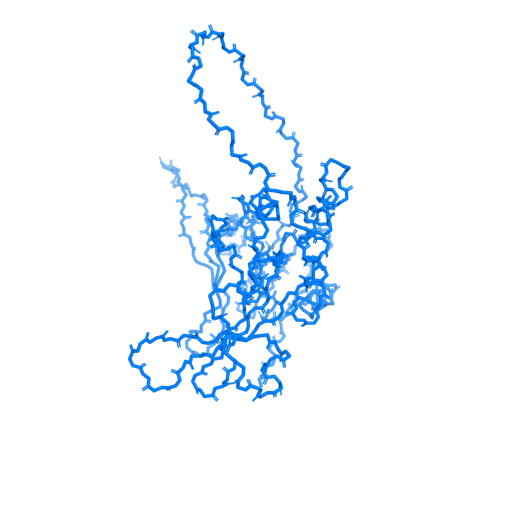 95.00 167 PRO A O 1
ATOM 1327 N N . LEU A 1 168 ? -0.290 2.129 -0.939 1.00 96.62 168 LEU A N 1
ATOM 1328 C CA . LEU A 1 168 ? -0.517 3.429 -0.305 1.00 96.62 168 LEU A CA 1
ATOM 1329 C C . LEU A 1 168 ? 0.660 4.376 -0.494 1.00 96.62 168 LEU A C 1
ATOM 1331 O O . LEU A 1 168 ? 0.451 5.583 -0.597 1.00 96.62 168 LEU A O 1
ATOM 1335 N N . TYR A 1 169 ? 1.882 3.843 -0.561 1.00 96.50 169 TYR A N 1
ATOM 1336 C CA . TYR A 1 169 ? 3.059 4.645 -0.856 1.00 96.50 169 TYR A CA 1
ATOM 1337 C C . TYR A 1 169 ? 2.890 5.337 -2.209 1.00 96.50 169 TYR A C 1
ATOM 1339 O O . TYR A 1 169 ? 2.990 6.559 -2.279 1.00 96.50 169 TYR A O 1
ATOM 1347 N N . PHE A 1 170 ? 2.564 4.595 -3.267 1.00 94.81 170 PHE A N 1
ATOM 1348 C CA . PHE A 1 170 ? 2.488 5.149 -4.621 1.00 94.81 170 PHE A CA 1
ATOM 1349 C C . PHE A 1 170 ? 1.328 6.129 -4.815 1.00 94.81 170 PHE A C 1
ATOM 1351 O O . PHE A 1 170 ? 1.490 7.147 -5.485 1.00 94.81 170 PHE A O 1
ATOM 1358 N N . ILE A 1 171 ? 0.178 5.886 -4.180 1.00 95.56 171 ILE A N 1
ATOM 1359 C CA . ILE A 1 171 ? -1.016 6.724 -4.378 1.00 95.56 171 ILE A CA 1
ATOM 1360 C C . ILE A 1 171 ? -1.128 7.911 -3.405 1.00 95.56 171 ILE A C 1
ATOM 1362 O O . ILE A 1 171 ? -2.064 8.705 -3.520 1.00 95.56 171 ILE A O 1
ATOM 1366 N N . ARG A 1 172 ? -0.197 8.074 -2.450 1.00 96.69 172 ARG A N 1
ATOM 1367 C CA . ARG A 1 172 ? -0.270 9.108 -1.393 1.00 96.69 172 ARG A CA 1
ATOM 1368 C C . ARG A 1 172 ? -0.446 10.530 -1.933 1.00 96.69 172 ARG A C 1
ATOM 1370 O O . ARG A 1 172 ? -1.217 11.313 -1.382 1.00 96.69 172 ARG A O 1
ATOM 1377 N N . THR A 1 173 ? 0.234 10.859 -3.031 1.00 96.19 173 THR A N 1
ATOM 1378 C CA . THR A 1 173 ? 0.151 12.187 -3.652 1.00 96.19 173 THR A CA 1
ATOM 1379 C C . THR A 1 173 ? -1.225 12.411 -4.270 1.00 96.19 173 THR A C 1
ATOM 1381 O O . THR A 1 173 ? -1.833 13.449 -4.034 1.00 96.19 173 THR A O 1
ATOM 1384 N N . ALA A 1 174 ? -1.758 11.412 -4.979 1.00 96.19 174 ALA A N 1
ATOM 1385 C CA . ALA A 1 174 ? -3.091 11.479 -5.571 1.00 96.19 174 ALA A CA 1
ATOM 1386 C C . ALA A 1 174 ? -4.194 11.579 -4.503 1.00 96.19 174 ALA A C 1
ATOM 1388 O O . ALA A 1 174 ? -5.140 12.344 -4.676 1.00 96.19 174 ALA A O 1
ATOM 1389 N N . LEU A 1 175 ? -4.045 10.883 -3.368 1.00 97.50 175 LEU A N 1
ATOM 1390 C CA . LEU A 1 175 ? -4.936 11.031 -2.211 1.00 97.50 175 LEU A CA 1
ATOM 1391 C C . LEU A 1 175 ? -4.917 12.465 -1.661 1.00 97.50 175 LEU A C 1
ATOM 1393 O O . LEU A 1 175 ? -5.976 13.050 -1.444 1.00 97.50 175 LEU A O 1
ATOM 1397 N N . SER A 1 176 ? -3.728 13.051 -1.488 1.00 97.94 176 SER A N 1
ATOM 1398 C CA . SER A 1 176 ? -3.576 14.445 -1.048 1.00 97.94 176 SER A CA 1
ATOM 1399 C C . SER A 1 176 ? -4.248 15.424 -2.018 1.00 97.94 176 SER A C 1
ATOM 1401 O O . SER A 1 176 ? -5.031 16.279 -1.604 1.00 97.94 176 SER A O 1
ATOM 1403 N N . THR A 1 177 ? -4.035 15.241 -3.326 1.00 97.38 177 THR A N 1
ATOM 1404 C CA . THR A 1 177 ? -4.703 16.036 -4.363 1.00 97.38 177 THR A CA 1
ATOM 1405 C C . THR A 1 177 ? -6.223 15.889 -4.297 1.00 97.38 177 THR A C 1
ATOM 1407 O O . THR A 1 177 ? -6.925 16.897 -4.313 1.00 97.38 177 THR A O 1
ATOM 1410 N N . LYS A 1 178 ? -6.748 14.664 -4.162 1.00 97.38 178 LYS A N 1
ATOM 1411 C CA . LYS A 1 178 ? -8.193 14.402 -4.066 1.00 97.38 178 LYS A CA 1
ATOM 1412 C C . LYS A 1 178 ? -8.822 15.066 -2.839 1.00 97.38 178 LYS A C 1
ATOM 1414 O O . LYS A 1 178 ? -9.918 15.615 -2.949 1.00 97.38 178 LYS A O 1
ATOM 1419 N N . ALA A 1 179 ? -8.137 15.060 -1.696 1.00 97.75 179 ALA A N 1
ATOM 1420 C CA . ALA A 1 179 ? -8.598 15.735 -0.482 1.00 97.75 179 ALA A CA 1
ATOM 1421 C C . ALA A 1 179 ? -8.666 17.266 -0.637 1.00 97.75 179 ALA A C 1
ATOM 1423 O O . ALA A 1 179 ? -9.517 17.905 -0.021 1.00 97.75 179 ALA A O 1
ATOM 1424 N N . ALA A 1 180 ? -7.799 17.848 -1.472 1.00 97.94 180 ALA A N 1
ATOM 1425 C CA . ALA A 1 180 ? -7.759 19.285 -1.733 1.00 97.94 180 ALA A CA 1
ATOM 1426 C C . ALA A 1 180 ? -8.812 19.771 -2.751 1.00 97.94 180 ALA A C 1
ATOM 1428 O O . ALA A 1 180 ? -9.039 20.977 -2.855 1.00 97.94 180 ALA A O 1
ATOM 1429 N N . LEU A 1 181 ? -9.456 18.872 -3.507 1.00 97.50 181 LEU A N 1
ATOM 1430 C CA . LEU A 1 181 ? -10.486 19.252 -4.479 1.00 97.50 181 LEU A CA 1
ATOM 1431 C C . LEU A 1 181 ? -11.751 19.764 -3.783 1.00 97.50 181 LEU A C 1
ATOM 1433 O O . LEU A 1 181 ? -12.245 19.156 -2.832 1.00 97.50 181 LEU A O 1
ATOM 1437 N N . VAL A 1 182 ? -12.307 20.860 -4.303 1.00 96.31 182 VAL A N 1
ATOM 1438 C CA . VAL A 1 182 ? -13.530 21.489 -3.773 1.00 96.31 182 VAL A CA 1
ATOM 1439 C C . VAL A 1 182 ? -14.708 20.514 -3.816 1.00 96.31 182 VAL A C 1
ATOM 1441 O O . VAL A 1 182 ? -15.403 20.379 -2.810 1.00 96.31 182 VAL A O 1
ATOM 1444 N N . ASP A 1 183 ? -14.843 19.776 -4.920 1.00 96.94 183 ASP A N 1
ATOM 1445 C CA . ASP A 1 183 ? -15.962 18.865 -5.197 1.00 96.94 183 ASP A CA 1
ATOM 1446 C C . ASP A 1 183 ? -15.952 17.577 -4.356 1.00 96.94 183 ASP A C 1
ATOM 1448 O O . ASP A 1 183 ? -16.924 16.821 -4.370 1.00 96.94 183 ASP A O 1
ATOM 1452 N N . THR A 1 184 ? -14.875 17.294 -3.616 1.00 96.62 184 THR A N 1
ATOM 1453 C CA . THR A 1 184 ? -14.843 16.129 -2.724 1.00 96.62 184 THR A CA 1
ATOM 1454 C C . THR A 1 184 ? -15.745 16.403 -1.509 1.00 96.62 184 THR A C 1
ATOM 1456 O O . THR A 1 184 ? -15.533 17.406 -0.824 1.00 96.62 184 THR A O 1
ATOM 1459 N N . PRO A 1 185 ? -16.726 15.538 -1.181 1.00 97.19 185 PRO A N 1
ATOM 1460 C CA . PRO A 1 185 ? -17.587 15.741 -0.017 1.00 97.19 185 PRO A CA 1
ATOM 1461 C C . PRO A 1 185 ? -16.774 15.876 1.275 1.00 97.19 185 PRO A C 1
ATOM 1463 O O . PRO A 1 185 ? -15.808 15.138 1.472 1.00 97.19 185 PRO A O 1
ATOM 1466 N N . ASP A 1 186 ? -17.165 16.780 2.176 1.00 96.75 186 ASP A N 1
ATOM 1467 C CA . ASP A 1 186 ? -16.367 17.104 3.372 1.00 96.75 186 ASP A CA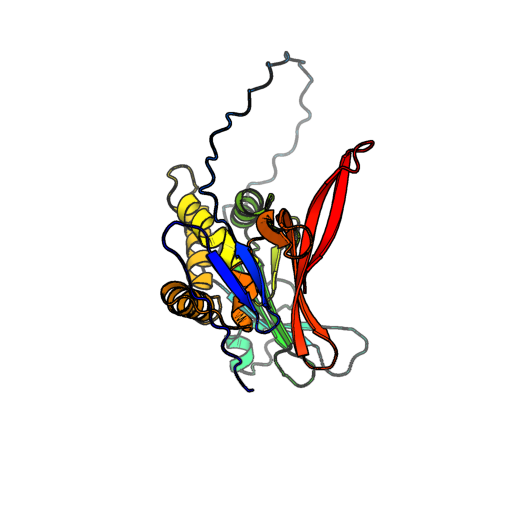 1
ATOM 1468 C C . ASP A 1 186 ? -16.102 15.889 4.263 1.00 96.75 186 ASP A C 1
ATOM 1470 O O . ASP A 1 186 ? -14.989 15.707 4.760 1.00 96.75 186 ASP A O 1
ATOM 1474 N N . ARG A 1 187 ? -17.092 15.000 4.392 1.00 95.31 187 ARG A N 1
ATOM 1475 C CA . ARG A 1 187 ? -16.925 13.733 5.109 1.00 95.31 187 ARG A CA 1
ATOM 1476 C C . ARG A 1 187 ? -15.853 12.854 4.461 1.00 95.31 187 ARG A C 1
ATOM 1478 O O . ARG A 1 187 ? -14.958 12.366 5.143 1.00 95.31 187 ARG A O 1
ATOM 1485 N N . THR A 1 188 ? -15.905 12.695 3.141 1.00 96.94 188 THR A N 1
ATOM 1486 C CA . THR A 1 188 ? -14.909 11.931 2.380 1.00 96.94 188 THR A CA 1
ATOM 1487 C C . THR A 1 188 ? -13.525 12.571 2.479 1.00 96.94 188 THR A C 1
ATOM 1489 O O . THR A 1 188 ? -12.543 11.853 2.646 1.00 96.94 188 THR A O 1
ATOM 1492 N N . LYS A 1 189 ? -13.422 13.910 2.455 1.00 97.88 189 LYS A N 1
ATOM 1493 C CA . LYS A 1 189 ? -12.153 14.622 2.689 1.00 97.88 189 LYS A CA 1
ATOM 1494 C C . LYS A 1 189 ? -11.560 14.256 4.049 1.00 97.88 189 LYS A C 1
ATOM 1496 O O . LYS A 1 189 ? -10.386 13.907 4.116 1.00 97.88 189 LYS A O 1
ATOM 1501 N N . GLN A 1 190 ? -12.359 14.292 5.117 1.00 97.88 190 GLN A N 1
ATOM 1502 C CA . GLN A 1 190 ? -11.908 13.931 6.467 1.00 97.88 190 GLN A CA 1
ATOM 1503 C C . GLN A 1 190 ? -11.415 12.479 6.538 1.00 97.88 190 GLN A C 1
ATOM 1505 O O . GLN A 1 190 ? -10.377 12.211 7.136 1.00 97.88 190 GLN A O 1
ATOM 1510 N N . GLU A 1 191 ? -12.099 11.549 5.874 1.00 97.81 191 GLU A N 1
ATOM 1511 C CA . GLU A 1 191 ? -11.686 10.142 5.811 1.00 97.81 191 GLU A CA 1
ATOM 1512 C C . GLU A 1 191 ? -10.394 9.932 5.003 1.00 97.81 191 GLU A C 1
ATOM 1514 O O . GLU A 1 191 ? -9.530 9.158 5.420 1.00 97.81 191 GLU A O 1
ATOM 1519 N N . ILE A 1 192 ? -10.206 10.660 3.894 1.00 98.31 192 ILE A N 1
ATOM 1520 C CA . ILE A 1 192 ? -8.934 10.667 3.151 1.00 98.31 192 ILE A CA 1
ATOM 1521 C C . ILE A 1 192 ? -7.807 11.227 4.030 1.00 98.31 192 ILE A C 1
ATOM 1523 O O . ILE A 1 192 ? -6.710 10.669 4.050 1.00 98.31 192 ILE A O 1
ATOM 1527 N N . LEU A 1 193 ? -8.063 12.308 4.773 1.00 98.19 193 LEU A N 1
ATOM 1528 C CA . LEU A 1 193 ? -7.080 12.906 5.678 1.00 98.19 193 LEU A CA 1
ATOM 1529 C C . LEU A 1 193 ? -6.686 11.948 6.807 1.00 98.19 193 LEU A C 1
ATOM 1531 O O . LEU A 1 193 ? -5.498 11.844 7.101 1.00 98.19 193 LEU A O 1
ATOM 1535 N N . LEU A 1 194 ? -7.632 11.188 7.370 1.00 98.25 194 LEU A N 1
ATOM 1536 C CA . LEU A 1 194 ? -7.326 10.116 8.326 1.00 98.25 194 LEU A CA 1
ATOM 1537 C C . LEU A 1 194 ? -6.406 9.055 7.702 1.00 98.25 194 LEU A C 1
ATOM 1539 O O . LEU A 1 194 ? -5.414 8.653 8.311 1.00 98.25 194 LEU A O 1
ATOM 1543 N N . LEU A 1 195 ? -6.680 8.622 6.467 1.00 98.38 195 LEU A N 1
ATOM 1544 C CA . LEU A 1 195 ? -5.813 7.671 5.764 1.00 98.38 195 LEU A CA 1
ATOM 1545 C C . LEU A 1 195 ? -4.402 8.241 5.525 1.00 98.38 195 LEU A C 1
ATOM 1547 O O . LEU A 1 195 ? -3.409 7.539 5.721 1.00 98.38 195 LEU A O 1
ATOM 1551 N N . LEU A 1 196 ? -4.295 9.514 5.136 1.00 98.44 196 LEU A N 1
ATOM 1552 C CA . LEU A 1 196 ? -3.014 10.207 4.964 1.00 98.44 196 LEU A CA 1
ATOM 1553 C C . LEU A 1 196 ? -2.258 10.359 6.290 1.00 98.44 196 LEU A C 1
ATOM 1555 O O . LEU A 1 196 ? -1.037 10.202 6.317 1.00 98.44 196 LEU A O 1
ATOM 1559 N N . GLU A 1 197 ? -2.954 10.623 7.395 1.00 98.19 197 GLU A N 1
ATOM 1560 C CA . GLU A 1 197 ? -2.359 10.647 8.732 1.00 98.19 197 GLU A CA 1
ATOM 1561 C C . GLU A 1 197 ? -1.772 9.276 9.086 1.00 98.19 197 GLU A C 1
ATOM 1563 O O . GLU A 1 197 ? -0.623 9.191 9.521 1.00 98.19 197 GLU A O 1
ATOM 1568 N N . PHE A 1 198 ? -2.505 8.189 8.816 1.00 98.25 198 PHE A N 1
ATOM 1569 C CA . PHE A 1 198 ? -1.990 6.833 9.002 1.00 98.25 198 PHE A CA 1
ATOM 1570 C C . PHE A 1 198 ? -0.730 6.573 8.175 1.00 98.25 198 PHE A C 1
ATOM 1572 O O . PHE A 1 198 ? 0.265 6.103 8.732 1.00 98.25 198 PHE A O 1
ATOM 1579 N N . ILE A 1 199 ? -0.745 6.914 6.881 1.00 98.25 199 ILE A N 1
ATOM 1580 C CA . ILE A 1 199 ? 0.408 6.771 5.978 1.00 98.25 199 ILE A CA 1
ATOM 1581 C C . ILE A 1 199 ? 1.637 7.486 6.553 1.00 98.25 199 ILE A C 1
ATOM 1583 O O . ILE A 1 199 ? 2.726 6.919 6.557 1.00 98.25 199 ILE A O 1
ATOM 1587 N N . ASN A 1 200 ? 1.465 8.687 7.105 1.00 98.00 200 ASN A N 1
ATOM 1588 C CA . ASN A 1 200 ? 2.554 9.482 7.680 1.00 98.00 200 ASN A CA 1
ATOM 1589 C C . ASN A 1 200 ? 2.884 9.138 9.145 1.00 98.00 200 ASN A C 1
ATOM 1591 O O . ASN A 1 200 ? 3.765 9.757 9.745 1.00 98.00 200 ASN A O 1
ATOM 1595 N N . SER A 1 201 ? 2.203 8.156 9.735 1.00 97.75 201 SER A N 1
ATOM 1596 C CA . SER A 1 201 ? 2.438 7.711 11.109 1.00 97.75 201 SER A CA 1
ATOM 1597 C C . SER A 1 201 ? 3.527 6.637 11.196 1.00 97.75 201 SER A C 1
ATOM 1599 O O . SER A 1 201 ? 3.810 5.920 10.232 1.00 97.75 201 SER A O 1
ATOM 1601 N N . LYS A 1 202 ? 4.083 6.439 12.400 1.00 96.00 202 LYS A N 1
ATOM 1602 C CA . LYS A 1 202 ? 5.034 5.349 12.696 1.00 96.00 202 LYS A CA 1
ATOM 1603 C C . LYS A 1 202 ? 4.480 3.950 12.417 1.00 96.00 202 LYS A C 1
ATOM 1605 O O . LYS A 1 202 ? 5.258 3.035 12.184 1.00 96.00 202 LYS A O 1
ATOM 1610 N N . ALA A 1 203 ? 3.162 3.771 12.521 1.00 94.69 203 ALA A N 1
ATOM 1611 C CA . ALA A 1 203 ? 2.508 2.492 12.252 1.00 94.69 203 ALA A CA 1
ATOM 1612 C C . ALA A 1 203 ? 2.258 2.260 10.752 1.00 94.69 203 ALA A C 1
ATOM 1614 O O . ALA A 1 203 ? 2.029 1.119 10.358 1.00 94.69 203 ALA A O 1
ATOM 1615 N N . GLY A 1 204 ? 2.276 3.331 9.954 1.00 96.44 204 GLY A N 1
ATOM 1616 C CA . GLY A 1 204 ? 2.182 3.294 8.501 1.00 96.44 204 GLY A CA 1
ATOM 1617 C C . GLY A 1 204 ? 3.564 3.333 7.855 1.00 96.44 204 GLY A C 1
ATOM 1618 O O . GLY A 1 204 ? 4.382 2.442 8.065 1.00 96.44 204 GLY A O 1
ATOM 1619 N N . LEU A 1 205 ? 3.813 4.367 7.050 1.00 97.50 205 LEU A N 1
ATOM 1620 C CA . LEU A 1 205 ? 4.955 4.464 6.138 1.00 97.50 205 LEU A CA 1
ATOM 1621 C C . LEU A 1 205 ? 5.954 5.566 6.505 1.00 97.50 205 LEU A C 1
ATOM 1623 O O . LEU A 1 205 ? 6.846 5.849 5.708 1.00 97.50 205 LEU A O 1
ATOM 1627 N N . GLN A 1 206 ? 5.855 6.182 7.689 1.00 97.50 206 GLN A N 1
ATOM 1628 C CA . GLN A 1 206 ? 6.716 7.313 8.063 1.00 97.50 206 GLN A CA 1
ATOM 1629 C C . GLN A 1 206 ? 8.211 7.019 7.877 1.00 97.50 206 GLN A C 1
ATOM 1631 O O . GLN A 1 206 ? 8.923 7.817 7.271 1.00 97.50 206 GLN A O 1
ATOM 1636 N N . ASN A 1 207 ? 8.684 5.879 8.392 1.00 96.69 207 ASN A N 1
ATOM 1637 C CA . ASN A 1 207 ? 10.097 5.509 8.299 1.00 96.69 207 ASN A CA 1
ATOM 1638 C C . ASN A 1 207 ? 10.493 5.223 6.849 1.00 96.69 207 ASN A C 1
ATOM 1640 O O . ASN A 1 207 ? 11.496 5.745 6.390 1.00 96.69 207 ASN A O 1
ATOM 1644 N N . THR A 1 208 ? 9.671 4.473 6.111 1.00 96.88 208 THR A N 1
ATOM 1645 C CA . THR A 1 208 ? 9.906 4.169 4.693 1.00 96.88 208 THR A CA 1
ATOM 1646 C C . THR A 1 208 ? 10.012 5.434 3.848 1.00 96.88 208 THR A C 1
ATOM 1648 O O . THR A 1 208 ? 10.939 5.551 3.057 1.00 96.88 208 THR A O 1
ATOM 1651 N N . ILE A 1 209 ? 9.086 6.385 4.013 1.00 97.19 209 ILE A N 1
ATOM 1652 C CA . ILE A 1 209 ? 9.092 7.659 3.281 1.00 97.19 209 ILE A CA 1
ATOM 1653 C C . ILE A 1 209 ? 10.358 8.444 3.622 1.00 97.19 209 ILE A C 1
ATOM 1655 O O . ILE A 1 209 ? 11.077 8.860 2.720 1.00 97.19 209 ILE A O 1
ATOM 1659 N N . LYS A 1 210 ? 10.661 8.584 4.916 1.00 96.94 210 LYS A N 1
ATOM 1660 C CA . LYS A 1 210 ? 11.844 9.308 5.379 1.00 96.94 210 LYS A CA 1
ATOM 1661 C C . LYS A 1 210 ? 13.141 8.696 4.839 1.00 96.94 210 LYS A C 1
ATOM 1663 O O . LYS A 1 210 ? 13.959 9.416 4.280 1.00 96.94 210 LYS A O 1
ATOM 1668 N N . GLU A 1 211 ? 13.324 7.387 4.997 1.00 96.19 211 GLU A N 1
ATOM 1669 C CA . GLU A 1 211 ? 14.528 6.690 4.536 1.00 96.19 211 GLU A CA 1
ATOM 1670 C C . GLU A 1 211 ? 14.646 6.738 3.011 1.00 96.19 211 GLU A C 1
ATOM 1672 O O . GLU A 1 211 ? 15.735 6.973 2.495 1.00 96.19 211 GLU A O 1
ATOM 1677 N N . HIS A 1 212 ? 13.539 6.569 2.277 1.00 95.06 212 HIS A N 1
ATOM 1678 C CA . HIS A 1 212 ? 13.527 6.750 0.827 1.00 95.06 212 HIS A CA 1
ATOM 1679 C C . HIS A 1 212 ? 14.014 8.150 0.450 1.00 95.06 212 HIS A C 1
ATOM 1681 O O . HIS A 1 212 ? 14.931 8.269 -0.356 1.00 95.06 212 HIS A O 1
ATOM 1687 N N . ASP A 1 213 ? 13.438 9.199 1.037 1.00 94.88 213 ASP A N 1
ATOM 1688 C CA . ASP A 1 213 ? 13.769 10.579 0.681 1.00 94.88 213 ASP A CA 1
ATOM 1689 C C . ASP A 1 213 ? 15.236 10.905 1.011 1.00 94.88 213 ASP A C 1
ATOM 1691 O O . ASP A 1 213 ? 15.933 11.510 0.194 1.00 94.88 213 ASP A O 1
ATOM 1695 N N . GLU A 1 214 ? 15.742 10.434 2.156 1.00 95.25 214 GLU A N 1
ATOM 1696 C CA . GLU A 1 214 ? 17.149 10.568 2.553 1.00 95.25 214 GLU A CA 1
ATOM 1697 C C . GLU A 1 214 ? 18.096 9.807 1.613 1.00 95.25 214 GLU A C 1
ATOM 1699 O O . GLU A 1 214 ? 19.120 10.345 1.188 1.00 95.25 214 GLU A O 1
ATOM 1704 N N . HIS A 1 215 ? 17.784 8.559 1.268 1.00 92.50 215 HIS A N 1
ATOM 1705 C CA . HIS A 1 215 ? 18.644 7.742 0.415 1.00 92.50 215 HIS A CA 1
ATOM 1706 C C . HIS A 1 215 ? 18.642 8.233 -1.032 1.00 92.50 215 HIS A C 1
ATOM 1708 O O . HIS A 1 215 ? 19.710 8.438 -1.613 1.00 92.50 215 HIS A O 1
ATOM 1714 N N . VAL A 1 216 ? 17.465 8.508 -1.589 1.00 88.69 216 VAL A N 1
ATOM 1715 C CA . VAL A 1 216 ? 17.313 8.968 -2.970 1.00 88.69 216 VAL A CA 1
ATOM 1716 C C . VAL A 1 216 ? 17.965 10.328 -3.187 1.00 88.69 216 VAL A C 1
ATOM 1718 O O . VAL A 1 216 ? 18.626 10.515 -4.208 1.00 88.69 216 VAL A O 1
ATOM 1721 N N . ALA A 1 217 ? 17.860 11.255 -2.229 1.00 89.81 217 ALA A N 1
ATOM 1722 C CA . ALA A 1 217 ? 18.553 12.542 -2.311 1.00 89.81 217 ALA A CA 1
ATOM 1723 C C . ALA A 1 217 ? 20.084 12.395 -2.414 1.00 89.81 217 ALA A C 1
ATOM 1725 O O . ALA A 1 217 ? 20.750 13.271 -2.962 1.00 89.81 217 ALA A O 1
ATOM 1726 N N . ASN A 1 218 ? 20.634 11.279 -1.929 1.00 93.00 218 ASN A N 1
ATOM 1727 C CA . ASN A 1 218 ? 22.064 10.980 -1.924 1.00 93.00 218 ASN A CA 1
ATOM 1728 C C . ASN A 1 218 ? 22.500 9.991 -3.020 1.00 93.00 218 ASN A C 1
ATOM 1730 O O . ASN A 1 218 ? 23.647 9.546 -2.995 1.00 93.00 218 ASN A O 1
ATOM 1734 N N . GLY A 1 219 ? 21.617 9.602 -3.949 1.00 91.00 219 GLY A N 1
ATOM 1735 C CA . GLY A 1 219 ? 21.940 8.559 -4.933 1.00 91.00 219 GLY A CA 1
ATOM 1736 C C . GLY A 1 219 ? 22.219 7.203 -4.273 1.00 91.00 219 GLY A C 1
ATOM 1737 O O . GLY A 1 219 ? 23.112 6.461 -4.666 1.00 91.00 219 GLY A O 1
ATOM 1738 N N . LYS A 1 220 ? 21.499 6.878 -3.203 1.00 93.38 220 LYS A N 1
ATOM 1739 C CA . LYS A 1 220 ? 21.585 5.581 -2.531 1.00 93.38 220 LYS A CA 1
ATOM 1740 C C . LYS A 1 220 ? 20.208 4.932 -2.497 1.00 93.38 220 LYS A C 1
ATOM 1742 O O . LYS A 1 220 ? 19.187 5.607 -2.586 1.00 93.38 220 LYS A O 1
ATOM 1747 N N . VAL A 1 221 ? 20.183 3.617 -2.327 1.00 92.12 221 VAL A N 1
ATOM 1748 C CA . VAL A 1 221 ? 18.979 2.865 -1.968 1.00 92.12 221 VAL A CA 1
ATOM 1749 C C . VAL A 1 221 ? 19.390 1.640 -1.159 1.00 92.12 221 VAL A C 1
ATOM 1751 O O . VAL A 1 221 ? 20.425 1.026 -1.424 1.00 92.12 221 VAL A O 1
ATOM 1754 N N . THR A 1 222 ? 18.603 1.294 -0.145 1.00 92.12 222 THR A N 1
ATOM 1755 C CA . THR A 1 222 ? 18.773 0.038 0.590 1.00 92.12 222 THR A CA 1
ATOM 1756 C C . THR A 1 222 ? 17.874 -1.032 -0.007 1.00 92.12 222 THR A C 1
ATOM 1758 O O . THR A 1 222 ? 16.808 -0.743 -0.547 1.00 92.12 222 THR A O 1
ATOM 1761 N N . PHE A 1 223 ? 18.270 -2.295 0.132 1.00 91.69 223 PHE A N 1
ATOM 1762 C CA . PHE A 1 223 ? 17.509 -3.415 -0.417 1.00 91.69 223 PHE A CA 1
ATOM 1763 C C . PHE A 1 223 ? 16.017 -3.403 -0.008 1.00 91.69 223 PHE A C 1
ATOM 1765 O O . PHE A 1 223 ? 15.137 -3.631 -0.838 1.00 91.69 223 PHE A O 1
ATOM 1772 N N . ASN A 1 224 ? 15.718 -3.041 1.246 1.00 92.38 224 ASN A N 1
ATOM 1773 C CA . ASN A 1 224 ? 14.353 -2.954 1.788 1.00 92.38 224 ASN A CA 1
ATOM 1774 C C . ASN A 1 224 ? 13.497 -1.831 1.177 1.00 92.38 224 ASN A C 1
ATOM 1776 O O . ASN A 1 224 ? 12.280 -1.830 1.358 1.00 92.38 224 ASN A O 1
ATOM 1780 N N . LEU A 1 225 ? 14.120 -0.872 0.491 1.00 94.12 225 LEU A N 1
ATOM 1781 C CA . LEU A 1 225 ? 13.458 0.257 -0.159 1.00 94.12 225 LEU A CA 1
ATOM 1782 C C . LEU A 1 225 ? 13.417 0.117 -1.679 1.00 94.12 225 LEU A C 1
ATOM 1784 O O . LEU A 1 225 ? 12.834 0.977 -2.328 1.00 94.12 225 LEU A O 1
ATOM 1788 N N . LEU A 1 226 ? 13.986 -0.938 -2.269 1.00 93.44 226 LEU A N 1
ATOM 1789 C CA . LEU A 1 226 ? 13.980 -1.106 -3.728 1.00 93.44 226 LEU A CA 1
ATOM 1790 C C . LEU A 1 226 ? 12.564 -1.056 -4.314 1.00 93.44 226 LEU A C 1
ATOM 1792 O O . LEU A 1 226 ? 12.359 -0.433 -5.352 1.00 93.44 226 LEU A O 1
ATOM 1796 N N . TRP A 1 227 ? 11.576 -1.621 -3.614 1.00 94.19 227 TRP A N 1
ATOM 1797 C CA . TRP A 1 227 ? 10.182 -1.562 -4.054 1.00 94.19 227 TRP A CA 1
ATOM 1798 C C . TRP A 1 227 ? 9.655 -0.127 -4.181 1.00 94.19 227 TRP A C 1
ATOM 1800 O O . TRP A 1 227 ? 8.781 0.111 -4.992 1.00 94.19 227 TRP A O 1
ATOM 1810 N N . THR A 1 228 ? 10.189 0.851 -3.442 1.00 94.88 228 THR A N 1
ATOM 1811 C CA . THR A 1 228 ? 9.731 2.253 -3.524 1.00 94.88 228 THR A CA 1
ATOM 1812 C C . THR A 1 228 ? 10.168 2.967 -4.806 1.00 94.88 228 THR A C 1
ATOM 1814 O O . THR A 1 228 ? 9.618 4.018 -5.126 1.00 94.88 228 THR A O 1
ATOM 1817 N N . ILE A 1 229 ? 11.139 2.404 -5.539 1.00 92.94 229 ILE A N 1
ATOM 1818 C CA . ILE A 1 229 ? 11.664 2.969 -6.790 1.00 92.94 229 ILE A CA 1
ATOM 1819 C C . ILE A 1 229 ? 10.791 2.589 -7.984 1.00 92.94 229 ILE A C 1
ATOM 1821 O O . ILE A 1 229 ? 10.642 3.391 -8.900 1.00 92.94 229 ILE A O 1
ATOM 1825 N N . PHE A 1 230 ? 10.242 1.376 -7.988 1.00 92.62 230 PHE A N 1
ATOM 1826 C CA . PHE A 1 230 ? 9.531 0.826 -9.136 1.00 92.62 230 PHE A CA 1
ATOM 1827 C C . PHE A 1 230 ? 8.027 0.914 -8.899 1.00 92.62 230 PHE A C 1
ATOM 1829 O O . PHE A 1 230 ? 7.455 0.066 -8.218 1.00 92.62 230 PHE A O 1
ATOM 1836 N N . SER A 1 231 ? 7.354 1.926 -9.447 1.00 92.00 231 SER A N 1
ATOM 1837 C CA . SER A 1 231 ? 5.898 1.961 -9.333 1.00 92.00 231 SER A CA 1
ATOM 1838 C C . SER A 1 231 ? 5.271 0.875 -10.214 1.00 92.00 231 SER A C 1
ATOM 1840 O O . SER A 1 231 ? 5.673 0.690 -11.367 1.00 92.00 231 SER A O 1
ATOM 1842 N N . PRO A 1 232 ? 4.238 0.164 -9.732 1.00 91.19 232 PRO A N 1
ATOM 1843 C CA . PRO A 1 232 ? 3.413 -0.665 -10.592 1.00 91.19 232 PRO A CA 1
ATOM 1844 C C . PRO A 1 232 ? 2.916 0.120 -11.810 1.00 91.19 232 PRO A C 1
ATOM 1846 O O . PRO A 1 232 ? 2.506 1.279 -11.704 1.00 91.19 232 PRO A O 1
ATOM 1849 N N . ARG A 1 233 ? 2.966 -0.539 -12.967 1.00 91.31 233 ARG A N 1
ATOM 1850 C CA . ARG A 1 233 ? 2.625 -0.027 -14.302 1.00 91.31 233 ARG A CA 1
ATOM 1851 C C . ARG A 1 233 ? 3.469 1.152 -14.788 1.00 91.31 233 ARG A C 1
ATOM 1853 O O . ARG A 1 233 ? 3.122 1.772 -15.792 1.00 91.31 233 ARG A O 1
ATOM 1860 N N . GLU A 1 234 ? 4.583 1.438 -14.125 1.00 91.50 234 GLU A N 1
ATOM 1861 C CA . GLU A 1 234 ? 5.577 2.390 -14.608 1.00 91.50 234 GLU A CA 1
ATOM 1862 C C . GLU A 1 234 ? 6.446 1.763 -15.702 1.00 91.50 234 GLU A C 1
ATOM 1864 O O . GLU A 1 234 ? 6.701 0.553 -15.700 1.00 91.50 234 GLU A O 1
ATOM 1869 N N . VAL A 1 235 ? 6.885 2.598 -16.646 1.00 93.25 235 VAL A N 1
ATOM 1870 C CA . VAL A 1 235 ? 7.841 2.201 -17.678 1.00 93.25 235 VAL A CA 1
ATOM 1871 C C . VAL A 1 235 ? 9.253 2.316 -17.111 1.00 93.25 235 VAL A C 1
ATOM 1873 O O . VAL A 1 235 ? 9.654 3.380 -16.647 1.00 93.25 235 VAL A O 1
ATOM 1876 N N . ILE A 1 236 ? 10.020 1.237 -17.184 1.00 93.94 236 ILE A N 1
ATOM 1877 C CA . ILE A 1 236 ? 11.437 1.201 -16.824 1.00 93.94 236 ILE A CA 1
ATOM 1878 C C . ILE A 1 236 ? 12.278 0.914 -18.063 1.00 93.94 236 ILE A C 1
ATOM 1880 O O . ILE A 1 236 ? 11.823 0.233 -18.985 1.00 93.94 236 ILE A O 1
ATOM 1884 N N . CYS A 1 237 ? 13.513 1.406 -18.067 1.00 92.19 237 CYS A N 1
ATOM 1885 C CA . CYS A 1 237 ? 14.466 1.181 -19.143 1.00 92.19 237 CYS A CA 1
ATOM 1886 C C . CYS A 1 237 ? 15.656 0.365 -18.635 1.00 92.19 237 CYS A C 1
ATOM 1888 O O . CYS A 1 237 ? 16.176 0.589 -17.539 1.00 92.19 237 CYS A O 1
ATOM 1890 N N . SER A 1 238 ? 16.108 -0.584 -19.444 1.00 90.44 238 SER A N 1
ATOM 1891 C CA . SER A 1 238 ? 17.331 -1.341 -19.196 1.00 90.44 238 SER A CA 1
ATOM 1892 C C . SER A 1 238 ? 18.227 -1.280 -20.423 1.00 90.44 238 SER A C 1
ATOM 1894 O O . SER A 1 238 ? 17.741 -1.288 -21.552 1.00 90.44 238 SER A O 1
ATOM 1896 N N . PHE A 1 239 ? 19.538 -1.195 -20.208 1.00 90.12 239 PHE A N 1
ATOM 1897 C CA . PHE A 1 239 ? 20.508 -1.232 -21.295 1.00 90.12 239 PHE A CA 1
ATOM 1898 C C . PHE A 1 239 ? 21.089 -2.639 -21.425 1.00 90.12 239 PHE A C 1
ATOM 1900 O O . PHE A 1 239 ? 21.874 -3.086 -20.581 1.00 90.12 239 PHE A O 1
ATOM 1907 N N . ASN A 1 240 ? 20.732 -3.320 -22.510 1.00 88.00 240 ASN A N 1
ATOM 1908 C CA . ASN A 1 240 ? 21.280 -4.618 -22.858 1.00 88.00 240 ASN A CA 1
ATOM 1909 C C . ASN A 1 240 ? 22.680 -4.424 -23.452 1.00 88.00 240 ASN A C 1
ATOM 1911 O O . ASN A 1 240 ? 22.838 -4.002 -24.597 1.00 88.00 240 ASN A O 1
ATOM 1915 N N . ARG A 1 241 ? 23.714 -4.725 -22.660 1.00 88.88 241 ARG A N 1
ATOM 1916 C CA . ARG A 1 241 ? 25.117 -4.512 -23.055 1.00 88.88 241 ARG A CA 1
ATOM 1917 C C . ARG A 1 241 ? 25.570 -5.400 -24.209 1.00 88.88 241 ARG A C 1
ATOM 1919 O O . ARG A 1 241 ? 26.441 -4.979 -24.961 1.00 88.88 241 ARG A O 1
ATOM 1926 N N . GLU A 1 242 ? 25.017 -6.603 -24.334 1.00 88.81 242 GLU A N 1
ATOM 1927 C CA . GLU A 1 242 ? 25.421 -7.556 -25.374 1.00 88.81 242 GLU A CA 1
ATOM 1928 C C . GLU A 1 242 ? 24.912 -7.118 -26.745 1.00 88.81 242 GLU A C 1
ATOM 1930 O O . GLU A 1 242 ? 25.659 -7.115 -27.720 1.00 88.81 242 GLU A O 1
ATOM 1935 N N . ALA A 1 243 ? 23.651 -6.692 -26.800 1.00 90.06 243 ALA A N 1
ATOM 1936 C CA . ALA A 1 243 ? 23.036 -6.178 -28.016 1.00 90.06 243 ALA A CA 1
ATOM 1937 C C . ALA A 1 243 ? 23.292 -4.674 -28.237 1.00 90.06 243 ALA A C 1
ATOM 1939 O O . ALA A 1 243 ? 23.022 -4.168 -29.323 1.00 90.06 243 ALA A O 1
ATOM 1940 N N . ALA A 1 244 ? 23.827 -3.968 -27.234 1.00 93.12 244 ALA A N 1
ATOM 1941 C CA . ALA A 1 244 ? 24.006 -2.516 -27.212 1.00 93.12 244 ALA A CA 1
ATOM 1942 C C . ALA A 1 244 ? 22.709 -1.743 -27.531 1.00 93.12 244 ALA A C 1
ATOM 1944 O O . ALA A 1 244 ? 22.730 -0.744 -28.253 1.00 93.12 244 ALA A O 1
ATOM 1945 N N . VAL A 1 245 ? 21.580 -2.211 -26.988 1.00 90.06 245 VAL A N 1
ATOM 1946 C CA . VAL A 1 245 ? 20.249 -1.613 -27.182 1.00 90.06 245 VAL A CA 1
ATOM 1947 C C . VAL A 1 245 ? 19.596 -1.257 -25.852 1.00 90.06 245 VAL A C 1
ATOM 1949 O O . VAL A 1 245 ? 19.815 -1.915 -24.834 1.00 90.06 245 VAL A O 1
ATOM 1952 N N . GLU A 1 246 ? 18.777 -0.209 -25.871 1.00 91.50 246 GLU A N 1
ATOM 1953 C CA . GLU A 1 246 ? 17.875 0.126 -24.771 1.00 91.50 246 GLU A CA 1
ATOM 1954 C C . GLU A 1 246 ? 16.553 -0.621 -24.938 1.00 91.50 246 GLU A C 1
ATOM 1956 O O . GLU A 1 246 ? 15.948 -0.632 -26.011 1.00 91.50 246 GLU A O 1
ATOM 1961 N N . GLU A 1 247 ? 16.102 -1.236 -23.855 1.00 91.38 247 GLU A N 1
ATOM 1962 C CA . GLU A 1 247 ? 14.862 -1.992 -23.780 1.00 91.38 247 GLU A CA 1
ATOM 1963 C C . GLU A 1 247 ? 13.927 -1.316 -22.774 1.00 91.38 247 GLU A C 1
ATOM 1965 O O . GLU A 1 247 ? 14.357 -0.882 -21.703 1.00 91.38 247 GLU A O 1
ATOM 1970 N N . CYS A 1 248 ? 12.638 -1.237 -23.111 1.00 93.88 248 CYS A N 1
ATOM 1971 C CA . CYS A 1 248 ? 11.610 -0.650 -22.256 1.00 93.88 248 CYS A CA 1
ATOM 1972 C C . CYS A 1 248 ? 10.645 -1.725 -21.761 1.00 93.88 248 CYS A C 1
ATOM 1974 O O . CYS A 1 248 ? 10.179 -2.570 -22.529 1.00 93.88 248 CYS A O 1
ATOM 1976 N N . TYR A 1 249 ? 10.284 -1.628 -20.489 1.00 95.25 249 TYR A N 1
ATOM 1977 C CA . TYR A 1 249 ? 9.447 -2.594 -19.797 1.00 95.25 249 TYR A CA 1
ATOM 1978 C C . TYR A 1 249 ? 8.376 -1.884 -18.982 1.00 95.25 249 TYR A C 1
ATOM 1980 O O . TYR A 1 249 ? 8.626 -0.816 -18.446 1.00 95.25 249 TYR A O 1
ATOM 1988 N N . ILE A 1 250 ? 7.199 -2.485 -18.837 1.00 94.69 250 ILE A N 1
ATOM 1989 C CA . ILE A 1 250 ? 6.156 -2.025 -17.915 1.00 94.69 250 ILE A CA 1
ATOM 1990 C C . ILE A 1 250 ? 6.183 -2.924 -16.685 1.00 94.69 250 ILE A C 1
ATOM 1992 O O . ILE A 1 250 ? 5.998 -4.137 -16.806 1.00 94.69 250 ILE A O 1
ATOM 1996 N N . VAL A 1 251 ? 6.376 -2.347 -15.501 1.00 94.25 251 VAL A N 1
ATOM 1997 C CA . VAL A 1 251 ? 6.356 -3.099 -14.240 1.00 94.25 251 VAL A CA 1
ATOM 1998 C C . VAL A 1 251 ? 4.948 -3.629 -13.985 1.00 94.25 251 VAL A C 1
ATOM 2000 O O . VAL A 1 251 ? 3.988 -2.870 -13.933 1.00 94.25 251 VAL A O 1
ATOM 2003 N N . GLN A 1 252 ? 4.802 -4.938 -13.814 1.00 92.44 252 GLN A N 1
ATOM 2004 C CA . GLN A 1 252 ? 3.522 -5.568 -13.491 1.00 92.44 252 GLN A CA 1
ATOM 2005 C C . GLN A 1 252 ? 3.398 -5.883 -12.001 1.00 92.44 252 GLN A C 1
ATOM 2007 O O . GLN A 1 252 ? 2.356 -5.631 -11.405 1.00 92.44 252 GLN A O 1
ATOM 2012 N N . LYS A 1 253 ? 4.446 -6.464 -11.413 1.00 91.62 253 LYS A N 1
ATOM 2013 C CA . LYS A 1 253 ? 4.443 -6.944 -10.027 1.00 91.62 253 LYS A CA 1
ATOM 2014 C C . LYS A 1 253 ? 5.848 -6.918 -9.449 1.00 91.62 253 LYS A C 1
ATOM 2016 O O . LYS A 1 253 ? 6.810 -7.139 -10.185 1.00 91.62 253 LYS A O 1
ATOM 2021 N N . MET A 1 254 ? 5.948 -6.723 -8.140 1.00 93.12 254 MET A N 1
ATOM 2022 C CA . MET A 1 254 ? 7.199 -6.795 -7.392 1.00 93.12 254 MET A CA 1
ATOM 2023 C C . MET A 1 254 ? 7.106 -7.834 -6.283 1.00 93.12 254 MET A C 1
ATOM 2025 O O . MET A 1 254 ? 6.120 -7.883 -5.552 1.00 93.12 254 MET A O 1
ATOM 2029 N N . GLU A 1 255 ? 8.142 -8.651 -6.123 1.00 92.50 255 GLU A N 1
ATOM 2030 C CA . GLU A 1 255 ? 8.198 -9.644 -5.053 1.00 92.50 255 GLU A CA 1
ATOM 2031 C C . GLU A 1 255 ? 9.606 -9.755 -4.480 1.00 92.50 255 GLU A C 1
ATOM 2033 O O . GLU A 1 255 ? 10.581 -9.926 -5.208 1.00 92.50 255 GLU A O 1
ATOM 2038 N N . TYR A 1 256 ? 9.717 -9.717 -3.154 1.00 92.31 256 TYR A N 1
ATOM 2039 C CA . TYR A 1 256 ? 10.951 -10.114 -2.490 1.00 92.31 256 TYR A CA 1
ATOM 2040 C C . TYR A 1 256 ? 11.042 -11.637 -2.469 1.00 92.31 256 TYR A C 1
ATOM 2042 O O . TYR A 1 256 ? 10.210 -12.310 -1.859 1.00 92.31 256 TYR A O 1
ATOM 2050 N N . VAL A 1 257 ? 12.067 -12.175 -3.120 1.00 93.94 257 VAL A N 1
ATOM 2051 C CA . VAL A 1 257 ? 12.348 -13.611 -3.169 1.00 93.94 257 VAL A CA 1
ATOM 2052 C C . VAL A 1 257 ? 13.682 -13.895 -2.490 1.00 93.94 257 VAL A C 1
ATOM 2054 O O . VAL A 1 257 ? 14.571 -13.049 -2.450 1.00 93.94 257 VAL A O 1
ATOM 2057 N N . SER A 1 258 ? 13.824 -15.088 -1.920 1.00 93.56 258 SER A N 1
ATOM 2058 C CA . SER A 1 258 ? 15.103 -15.573 -1.401 1.00 93.56 258 SER A CA 1
ATOM 2059 C C . SER A 1 258 ? 15.530 -16.757 -2.244 1.00 93.56 258 SER A C 1
ATOM 2061 O O . SER A 1 258 ? 14.855 -17.787 -2.262 1.00 93.56 258 SER A O 1
ATOM 2063 N N . GLU A 1 259 ? 16.630 -16.600 -2.967 1.00 91.94 259 GLU A N 1
ATOM 2064 C CA . GLU A 1 259 ? 17.182 -17.636 -3.826 1.00 91.94 259 GLU A CA 1
ATOM 2065 C C . GLU A 1 259 ? 18.602 -17.939 -3.357 1.00 91.94 259 GLU A C 1
ATOM 2067 O O . GLU A 1 259 ? 19.431 -17.041 -3.237 1.00 91.94 259 GLU A O 1
ATOM 2072 N N . GLN A 1 260 ? 18.865 -19.205 -3.017 1.00 93.38 260 GLN A N 1
ATOM 2073 C CA . GLN A 1 260 ? 20.162 -19.654 -2.486 1.00 93.38 260 GLN A CA 1
ATOM 2074 C C . GLN A 1 260 ? 20.632 -18.883 -1.231 1.00 93.38 260 GLN A C 1
ATOM 2076 O O . GLN A 1 260 ? 21.823 -18.792 -0.954 1.00 93.38 260 GLN A O 1
ATOM 2081 N N . GLY A 1 261 ? 19.694 -18.345 -0.442 1.00 91.62 261 GLY A N 1
ATOM 2082 C CA . GLY A 1 261 ? 19.993 -17.583 0.776 1.00 91.62 261 GLY A CA 1
ATOM 2083 C C . GLY A 1 261 ? 20.307 -16.102 0.545 1.00 91.62 261 GLY A C 1
ATOM 2084 O O . GLY A 1 261 ? 20.511 -15.378 1.520 1.00 91.62 261 GLY A O 1
ATOM 2085 N N . SER A 1 262 ? 20.292 -15.638 -0.706 1.00 90.06 262 SER A N 1
ATOM 2086 C CA . SER A 1 262 ? 20.436 -14.227 -1.057 1.00 90.06 262 SER A CA 1
ATOM 2087 C C . SER A 1 262 ? 19.063 -13.611 -1.343 1.00 90.06 262 SER A C 1
ATOM 2089 O O . SER A 1 262 ? 18.318 -14.138 -2.176 1.00 90.06 262 SER A O 1
ATOM 2091 N N . PRO A 1 263 ? 18.694 -12.509 -0.668 1.00 92.62 263 PRO A N 1
ATOM 2092 C CA . PRO A 1 263 ? 17.448 -11.823 -0.961 1.00 92.62 263 PRO A CA 1
ATOM 2093 C C . PRO A 1 263 ? 17.574 -11.061 -2.291 1.00 92.62 263 PRO A C 1
ATOM 2095 O O . PRO A 1 263 ? 18.578 -10.392 -2.529 1.00 92.62 263 PRO A O 1
ATOM 2098 N N . LYS A 1 264 ? 16.550 -11.156 -3.144 1.00 93.88 264 LYS A N 1
ATOM 2099 C CA . LYS A 1 264 ? 16.424 -10.437 -4.422 1.00 93.88 264 LYS A CA 1
ATOM 2100 C C . LYS A 1 264 ? 15.060 -9.760 -4.531 1.00 93.88 264 LYS A C 1
ATOM 2102 O O . LYS A 1 264 ? 14.090 -10.230 -3.928 1.00 93.88 264 LYS A O 1
ATOM 2107 N N . LEU A 1 265 ? 14.987 -8.659 -5.275 1.00 93.38 265 LEU A N 1
ATOM 2108 C CA . LEU A 1 265 ? 13.712 -8.066 -5.668 1.00 93.38 265 LEU A CA 1
ATOM 2109 C C . LEU A 1 265 ? 13.409 -8.519 -7.093 1.00 93.38 265 LEU A C 1
ATOM 2111 O O . LEU A 1 265 ? 14.024 -8.041 -8.036 1.00 93.38 265 LEU A O 1
ATOM 2115 N N . ARG A 1 266 ? 12.430 -9.406 -7.237 1.00 94.94 266 ARG A N 1
ATOM 2116 C CA . ARG A 1 266 ? 11.960 -9.871 -8.533 1.00 94.94 266 ARG A CA 1
ATOM 2117 C C . ARG A 1 266 ? 10.916 -8.911 -9.085 1.00 94.94 266 ARG A C 1
ATOM 2119 O O . ARG A 1 266 ? 9.861 -8.722 -8.473 1.00 94.94 266 ARG A O 1
ATOM 2126 N N . LEU A 1 267 ? 11.176 -8.354 -10.261 1.00 95.19 267 LEU A N 1
ATOM 2127 C CA . LEU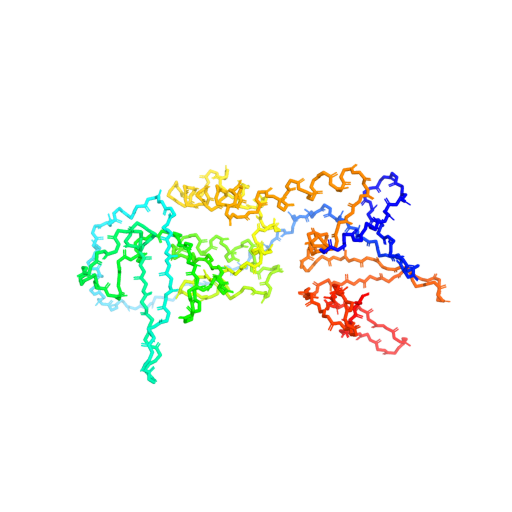 A 1 267 ? 10.204 -7.592 -11.036 1.00 95.19 267 LEU A CA 1
ATOM 2128 C C . LEU A 1 267 ? 9.601 -8.500 -12.103 1.00 95.19 267 LEU A C 1
ATOM 2130 O O . LEU A 1 267 ? 10.288 -9.043 -12.964 1.00 95.19 267 LEU A O 1
ATOM 2134 N N . THR A 1 268 ? 8.285 -8.636 -12.077 1.00 95.31 268 THR A N 1
ATOM 2135 C CA . THR A 1 268 ? 7.540 -9.148 -13.222 1.00 95.31 268 THR A CA 1
ATOM 2136 C C . THR A 1 268 ? 7.233 -7.982 -14.136 1.00 95.31 268 THR A C 1
ATOM 2138 O O . THR A 1 268 ? 6.609 -7.019 -13.691 1.00 95.31 268 THR A O 1
ATOM 2141 N N . VAL A 1 269 ? 7.618 -8.073 -15.405 1.00 96.00 269 VAL A N 1
ATOM 2142 C CA . VAL A 1 269 ? 7.447 -6.976 -16.358 1.00 96.00 269 VAL A CA 1
ATOM 2143 C C . VAL A 1 269 ? 6.790 -7.428 -17.657 1.00 96.00 269 VAL A C 1
ATOM 2145 O O . VAL A 1 269 ? 6.793 -8.613 -17.994 1.00 96.00 269 VAL A O 1
ATOM 2148 N N . LEU A 1 270 ? 6.236 -6.474 -18.398 1.00 95.75 270 LEU A N 1
ATOM 2149 C CA . LEU A 1 270 ? 5.751 -6.659 -19.762 1.00 95.75 270 LEU A CA 1
ATOM 2150 C C . LEU A 1 270 ? 6.650 -5.896 -20.731 1.00 95.75 270 LEU A C 1
ATOM 2152 O O . LEU A 1 270 ? 6.975 -4.740 -20.477 1.00 95.75 270 LEU A O 1
ATOM 2156 N N . ALA A 1 271 ? 7.006 -6.514 -21.850 1.00 94.81 271 ALA A N 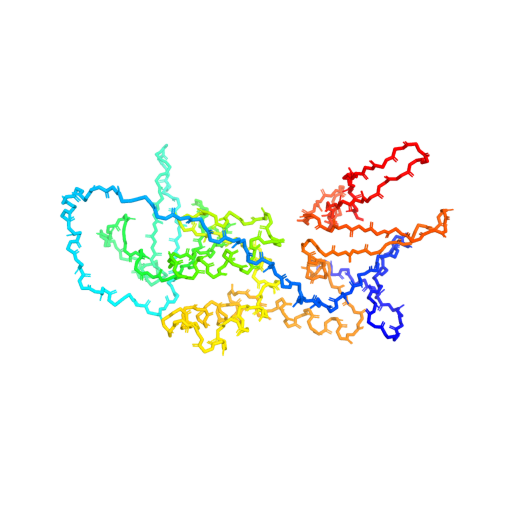1
ATOM 2157 C CA . ALA A 1 271 ? 7.748 -5.866 -22.926 1.00 94.81 271 ALA A CA 1
ATOM 2158 C C . ALA A 1 271 ? 7.001 -6.029 -24.246 1.00 94.81 271 ALA A C 1
ATOM 2160 O O . ALA A 1 271 ? 6.364 -7.058 -24.486 1.00 94.81 271 ALA A O 1
ATOM 2161 N N . ALA A 1 272 ? 7.103 -5.030 -25.116 1.00 93.38 272 ALA A N 1
ATOM 2162 C CA . ALA A 1 272 ? 6.741 -5.206 -26.512 1.00 93.38 272 ALA A CA 1
ATOM 2163 C C . ALA A 1 272 ? 7.877 -5.950 -27.224 1.00 93.38 272 ALA A C 1
ATOM 2165 O O . ALA A 1 272 ? 9.039 -5.572 -27.099 1.00 93.38 272 ALA A O 1
ATOM 2166 N N . TYR A 1 273 ? 7.542 -6.998 -27.968 1.00 90.06 273 TYR A N 1
ATOM 2167 C CA . TYR A 1 273 ? 8.488 -7.793 -28.738 1.00 90.06 273 TYR A CA 1
ATOM 2168 C C . TYR A 1 273 ? 8.100 -7.802 -30.213 1.00 90.06 273 TYR A C 1
ATOM 2170 O O . TYR A 1 273 ? 6.916 -7.850 -30.558 1.00 90.06 273 TYR A O 1
ATOM 2178 N N . HIS A 1 274 ? 9.113 -7.769 -31.076 1.00 88.69 274 HIS A N 1
ATOM 2179 C CA . HIS A 1 274 ? 8.957 -7.854 -32.518 1.00 88.69 274 HIS A CA 1
ATOM 2180 C C . HIS A 1 274 ? 10.128 -8.624 -33.133 1.00 88.69 274 HIS A C 1
ATOM 2182 O O . HIS A 1 274 ? 11.280 -8.239 -32.945 1.00 88.69 274 HIS A O 1
ATOM 2188 N N . ASP A 1 275 ? 9.840 -9.677 -33.897 1.00 90.44 275 ASP A N 1
ATOM 2189 C CA . ASP A 1 275 ? 10.847 -10.520 -34.570 1.00 90.44 275 ASP A CA 1
ATOM 2190 C C . ASP A 1 275 ? 11.013 -10.203 -36.068 1.00 90.44 275 ASP A C 1
ATOM 2192 O O . ASP A 1 275 ? 11.767 -10.871 -36.772 1.00 90.44 275 ASP A O 1
ATOM 2196 N N . GLY A 1 276 ? 10.311 -9.184 -36.577 1.00 92.94 276 GLY A N 1
ATOM 2197 C CA . GLY A 1 276 ? 10.265 -8.868 -38.008 1.00 92.94 276 GLY A CA 1
ATOM 2198 C C . GLY A 1 276 ? 9.063 -9.467 -38.741 1.00 92.94 276 GLY A C 1
ATOM 2199 O O . GLY A 1 276 ? 8.818 -9.101 -39.891 1.00 92.94 276 GLY A O 1
ATOM 2200 N N . HIS A 1 277 ? 8.322 -10.386 -38.119 1.00 93.94 277 HIS A N 1
ATOM 2201 C CA . HIS A 1 277 ? 7.163 -11.075 -38.702 1.00 93.94 277 HIS A CA 1
ATOM 2202 C C . HIS A 1 277 ? 5.913 -10.961 -37.826 1.00 93.94 277 HIS A C 1
ATOM 2204 O O . HIS A 1 277 ? 4.794 -10.936 -38.339 1.00 93.94 277 HIS A O 1
ATOM 2210 N N . SER A 1 278 ? 6.093 -10.870 -36.514 1.00 90.62 278 SER A N 1
ATOM 2211 C CA . SER A 1 278 ? 5.044 -10.775 -35.517 1.00 90.62 278 SER A CA 1
ATOM 2212 C C . SER A 1 278 ? 5.364 -9.687 -34.492 1.00 90.62 278 SER A C 1
ATOM 2214 O O . SER A 1 278 ? 6.522 -9.402 -34.187 1.00 90.62 278 SER A O 1
ATOM 2216 N N . PHE A 1 279 ? 4.309 -9.060 -33.975 1.00 93.56 279 PHE A N 1
ATOM 2217 C CA . PHE A 1 279 ? 4.362 -8.125 -32.856 1.00 93.56 279 PHE A CA 1
ATOM 2218 C C . PHE A 1 279 ? 3.541 -8.700 -31.704 1.00 93.56 279 PHE A C 1
ATOM 2220 O O . PHE A 1 279 ? 2.417 -9.160 -31.921 1.00 93.56 279 PHE A O 1
ATOM 2227 N N . GLY A 1 280 ? 4.064 -8.644 -30.482 1.00 93.88 280 GLY A N 1
ATOM 2228 C CA . GLY A 1 280 ? 3.357 -9.143 -29.308 1.00 93.88 280 GLY A CA 1
ATOM 2229 C C . GLY A 1 280 ? 3.831 -8.524 -28.001 1.00 93.88 280 GLY A C 1
ATOM 2230 O O . GLY A 1 280 ? 4.839 -7.824 -27.951 1.00 93.88 280 GLY A O 1
ATOM 2231 N N . ILE A 1 281 ? 3.088 -8.799 -26.929 1.00 94.88 281 ILE A N 1
ATOM 2232 C CA . ILE A 1 281 ? 3.499 -8.476 -25.561 1.00 94.88 281 ILE A CA 1
ATOM 2233 C C . ILE A 1 281 ? 4.031 -9.750 -24.918 1.00 94.88 281 ILE A C 1
ATOM 2235 O O . ILE A 1 281 ? 3.320 -10.752 -24.835 1.00 94.88 281 ILE A O 1
ATOM 2239 N N . ILE A 1 282 ? 5.274 -9.701 -24.457 1.00 95.00 282 ILE A N 1
ATOM 2240 C CA . ILE A 1 282 ? 5.914 -10.787 -23.719 1.00 95.00 282 ILE A CA 1
ATOM 2241 C C . ILE A 1 282 ? 5.975 -10.434 -22.237 1.00 95.00 282 ILE A C 1
ATOM 2243 O O . ILE A 1 282 ? 6.078 -9.268 -21.857 1.00 95.00 282 ILE A O 1
ATOM 2247 N N . LYS A 1 283 ? 5.908 -11.462 -21.393 1.00 95.31 283 LYS A N 1
ATOM 2248 C CA . LYS A 1 283 ? 6.066 -11.335 -19.947 1.00 95.31 283 LYS A CA 1
ATOM 2249 C C . LYS A 1 283 ? 7.463 -11.807 -19.559 1.00 95.31 283 LYS A C 1
ATOM 2251 O O . LYS A 1 283 ? 7.827 -12.936 -19.875 1.00 95.31 283 LYS A O 1
ATOM 2256 N N . GLY A 1 284 ? 8.220 -10.944 -18.889 1.00 92.69 284 GLY A N 1
ATOM 2257 C CA . GLY A 1 284 ? 9.586 -11.202 -18.440 1.00 92.69 284 GLY A CA 1
ATOM 2258 C C . GLY A 1 284 ? 9.722 -11.162 -16.920 1.00 92.69 284 GLY A C 1
ATOM 2259 O O . GLY A 1 284 ? 8.834 -10.674 -16.213 1.00 92.69 284 GLY A O 1
ATOM 2260 N N . LEU A 1 285 ? 10.852 -11.672 -16.432 1.00 91.31 285 LEU A N 1
ATOM 2261 C CA . LEU A 1 285 ? 11.285 -11.568 -15.040 1.00 91.31 285 LEU A CA 1
ATOM 2262 C C . LEU A 1 285 ? 12.649 -10.872 -15.001 1.00 91.31 285 LEU A C 1
ATOM 2264 O O . LEU A 1 285 ? 13.544 -11.253 -15.751 1.00 91.31 285 LEU A O 1
ATOM 2268 N N . PHE A 1 286 ? 12.784 -9.882 -14.126 1.00 87.38 286 PHE A N 1
ATOM 2269 C CA . PHE A 1 286 ? 14.050 -9.254 -13.752 1.00 87.38 286 PHE A CA 1
ATOM 2270 C C . PHE A 1 286 ? 14.328 -9.584 -12.290 1.00 87.38 286 PHE A C 1
ATOM 2272 O O . PHE A 1 286 ? 13.415 -9.476 -11.471 1.00 87.38 286 PHE A O 1
ATOM 2279 N N . ASP A 1 287 ? 15.556 -9.989 -11.986 1.00 83.62 287 ASP A N 1
ATOM 2280 C CA . ASP A 1 287 ? 16.019 -10.389 -10.652 1.00 83.62 287 ASP A CA 1
ATOM 2281 C C . ASP A 1 287 ? 17.156 -9.487 -10.158 1.00 83.62 287 ASP A C 1
ATOM 2283 O O . ASP A 1 287 ? 17.888 -8.945 -11.019 1.00 83.62 287 ASP A O 1
#

Foldseek 3Di:
DDWDWFFFDDDDDQWGWGADPVGWIWIFRDDPDPPDDDDDDDDDDDDDDDDDDDDPDPPPDPPPPQDLAEFEKEKEQDPDDPPRDIAIDTPVRVVVVDPDPDPRPDPDLSYQKYWYFYAYNVRHTDWIKIWGQDPLLLVVCCVQCVPFDPPWPSVDNTTIATPVSLSCLVRLVVLVVLLPDPPRPPVSSSNSVNVNVQCCDPNHCVVLVVQCVVQVVVSIDTPVNPSVSQGGQGKIWTQDPVVRDIFIWGFHDWDFDADPNDTDIKTWTWGWDDPPPDIDIDIDIDD